Protein AF-A0A562CIG8-F1 (afdb_monomer_lite)

Foldseek 3Di:
DDDDDDDDDDDDDDDDDDDDDDDDDDDDDDDDDPPPPPPPPDAFDAWKWKQKPVGWIWIWRDWDKDWDWDDPQEPTWIKIKIKTWTATPPRWIKMKIKIWTFDQAKDKDWALDDDDRHDRDTDIKIWMDTNPHTQFISHPPKGFIKIWNGADPPPHGWTWMFDFIKTQDPVDRMIMTMGRIHGGD

Structure (mmCIF, N/CA/C/O backbone):
data_AF-A0A562CIG8-F1
#
_entry.id   AF-A0A562CIG8-F1
#
loop_
_atom_site.group_PDB
_atom_site.id
_atom_site.type_symbol
_atom_site.label_atom_id
_atom_site.label_alt_id
_atom_site.label_comp_id
_atom_site.label_asym_id
_atom_site.label_entity_id
_atom_site.label_seq_id
_atom_site.pdbx_PDB_ins_code
_atom_site.Cartn_x
_atom_site.Cartn_y
_atom_site.Cartn_z
_atom_site.occupancy
_atom_site.B_iso_or_equiv
_atom_site.auth_seq_id
_atom_site.auth_comp_id
_atom_site.auth_asym_id
_atom_site.auth_atom_id
_atom_site.pdbx_PDB_model_num
ATOM 1 N N . MET A 1 1 ? 40.233 19.007 48.713 1.00 39.53 1 MET A N 1
ATOM 2 C CA . MET A 1 1 ? 40.902 17.978 49.541 1.00 39.53 1 MET A CA 1
ATOM 3 C C . MET A 1 1 ? 40.267 16.630 49.240 1.00 39.53 1 MET A C 1
ATOM 5 O O . MET A 1 1 ? 39.056 16.575 49.298 1.00 39.53 1 MET A O 1
ATOM 9 N N . ARG A 1 2 ? 41.103 15.622 48.917 1.00 36.69 2 ARG A N 1
ATOM 10 C CA . ARG A 1 2 ? 40.989 14.165 49.194 1.00 36.69 2 ARG A CA 1
ATOM 11 C C . ARG A 1 2 ? 39.621 13.475 48.997 1.00 36.69 2 ARG A C 1
ATOM 13 O O . ARG A 1 2 ? 38.654 13.885 49.604 1.00 36.69 2 ARG A O 1
ATOM 20 N N . ARG A 1 3 ? 39.474 12.300 48.381 1.00 43.47 3 ARG A N 1
ATOM 21 C CA . ARG A 1 3 ? 40.289 11.356 47.584 1.00 43.47 3 ARG A CA 1
ATOM 22 C C . ARG A 1 3 ? 39.392 10.102 47.472 1.00 43.47 3 ARG A C 1
ATOM 24 O O . ARG A 1 3 ? 38.932 9.663 48.517 1.00 43.47 3 ARG A O 1
ATOM 31 N N . THR A 1 4 ? 39.327 9.471 46.290 1.00 50.88 4 THR A N 1
ATOM 32 C CA . THR A 1 4 ? 39.180 8.001 46.051 1.00 50.88 4 THR A CA 1
ATOM 33 C C . THR A 1 4 ? 37.887 7.294 46.533 1.00 50.88 4 THR A C 1
ATOM 35 O O . THR A 1 4 ? 37.388 7.589 47.603 1.00 50.88 4 THR A O 1
ATOM 38 N N . ARG A 1 5 ? 37.311 6.299 45.839 1.00 50.97 5 ARG A N 1
ATOM 39 C CA . ARG A 1 5 ? 37.914 5.096 45.229 1.00 50.97 5 ARG A CA 1
ATOM 40 C C . ARG A 1 5 ? 37.075 4.538 44.065 1.00 50.97 5 ARG A C 1
ATOM 42 O O . ARG A 1 5 ? 35.857 4.644 44.067 1.00 50.97 5 ARG A O 1
ATOM 49 N N . ALA A 1 6 ? 37.784 3.888 43.146 1.00 48.41 6 ALA A N 1
ATOM 50 C CA . ALA A 1 6 ? 37.294 2.964 42.130 1.00 48.41 6 ALA A CA 1
ATOM 51 C C . ALA A 1 6 ? 36.845 1.617 42.728 1.00 48.41 6 ALA A C 1
ATOM 53 O O . ALA A 1 6 ? 37.359 1.221 43.776 1.00 48.41 6 ALA A O 1
ATOM 54 N N . ALA A 1 7 ? 36.009 0.876 41.996 1.00 47.34 7 ALA A N 1
ATOM 55 C CA . ALA A 1 7 ? 36.038 -0.587 41.966 1.00 47.34 7 ALA A CA 1
ATOM 56 C C . ALA A 1 7 ? 35.407 -1.098 40.660 1.00 47.34 7 ALA A C 1
ATOM 58 O O . ALA A 1 7 ? 34.278 -0.755 40.327 1.00 47.34 7 ALA A O 1
ATOM 59 N N . ALA A 1 8 ? 36.184 -1.897 39.933 1.00 47.84 8 ALA A N 1
ATOM 60 C CA . ALA A 1 8 ? 35.782 -2.679 38.776 1.00 47.84 8 ALA A CA 1
ATOM 61 C C . ALA A 1 8 ? 35.089 -3.974 39.222 1.00 47.84 8 ALA A C 1
ATOM 63 O O . ALA A 1 8 ? 35.381 -4.483 40.306 1.00 47.84 8 ALA A O 1
ATOM 64 N N . THR A 1 9 ? 34.264 -4.581 38.370 1.00 54.19 9 THR A N 1
ATOM 65 C CA . THR A 1 9 ? 34.040 -6.033 38.414 1.00 54.19 9 THR A CA 1
ATOM 66 C C . THR A 1 9 ? 33.847 -6.561 36.999 1.00 54.19 9 THR A C 1
ATOM 68 O O . THR A 1 9 ? 33.130 -5.980 36.191 1.00 54.19 9 THR A O 1
ATOM 71 N N . ALA A 1 10 ? 34.597 -7.620 36.720 1.00 44.31 10 ALA A N 1
ATOM 72 C CA . ALA A 1 10 ? 34.800 -8.266 35.439 1.00 44.31 10 ALA A CA 1
ATOM 73 C C . ALA A 1 10 ? 33.843 -9.451 35.220 1.00 44.31 10 ALA A C 1
ATOM 75 O O . ALA A 1 10 ? 33.351 -10.029 36.182 1.00 44.31 10 ALA A O 1
ATOM 76 N N . CYS A 1 11 ? 33.729 -9.830 33.942 1.00 42.69 11 CYS A N 1
ATOM 77 C CA . CYS A 1 11 ? 33.564 -11.179 33.385 1.00 42.69 11 CYS A CA 1
ATOM 78 C C . CYS A 1 11 ? 32.435 -12.103 33.875 1.00 42.69 11 CYS A C 1
ATOM 80 O O . CYS A 1 11 ? 32.465 -12.601 34.994 1.00 42.69 11 CYS A O 1
ATOM 82 N N . ALA A 1 12 ? 31.636 -12.574 32.911 1.00 48.81 12 ALA A N 1
ATOM 83 C CA . ALA A 1 12 ? 31.385 -14.008 32.759 1.00 48.81 12 ALA A CA 1
ATOM 84 C C . ALA A 1 12 ? 31.155 -14.362 31.276 1.00 48.81 12 ALA A C 1
ATOM 86 O O . ALA A 1 12 ? 30.100 -14.090 30.711 1.00 48.81 12 ALA A O 1
ATOM 87 N N . LEU A 1 13 ? 32.174 -14.968 30.658 1.00 48.88 13 LEU A N 1
ATOM 88 C CA . LEU A 1 13 ? 32.020 -15.850 29.501 1.00 48.88 13 LEU A CA 1
ATOM 89 C C . LEU A 1 13 ? 31.272 -17.109 29.959 1.00 48.88 13 LEU A C 1
ATOM 91 O O . LEU A 1 13 ? 31.671 -17.713 30.954 1.00 48.88 13 LEU A O 1
ATOM 95 N N . ALA A 1 14 ? 30.270 -17.550 29.203 1.00 50.88 14 ALA A N 1
ATOM 96 C CA . ALA A 1 14 ? 29.744 -18.908 29.296 1.00 50.88 14 ALA A CA 1
ATOM 97 C C . ALA A 1 14 ? 29.892 -19.579 27.928 1.00 50.88 14 ALA A C 1
ATOM 99 O O . ALA A 1 14 ? 29.253 -19.199 26.950 1.00 50.88 14 ALA A O 1
ATOM 100 N N . ALA A 1 15 ? 30.818 -20.533 27.880 1.00 46.81 15 ALA A N 1
ATOM 101 C CA . ALA A 1 15 ? 31.128 -21.365 26.734 1.00 46.81 15 ALA A CA 1
ATOM 102 C C . ALA A 1 15 ? 30.254 -22.630 26.714 1.00 46.81 15 ALA A C 1
ATOM 104 O O . ALA A 1 15 ? 29.926 -23.181 27.761 1.00 46.81 15 ALA A O 1
ATOM 105 N N . LEU A 1 16 ? 29.941 -23.047 25.484 1.00 47.62 16 LEU A N 1
ATOM 106 C CA . LEU A 1 16 ? 29.697 -24.395 24.957 1.00 47.62 16 LEU A CA 1
ATOM 107 C C . LEU A 1 16 ? 29.406 -25.551 25.934 1.00 47.62 16 LEU A C 1
ATOM 109 O O . LEU A 1 16 ? 30.257 -25.951 26.725 1.00 47.62 16 LEU A O 1
ATOM 113 N N . VAL A 1 17 ? 28.309 -26.259 25.650 1.00 55.94 17 VAL A N 1
ATOM 114 C CA . VAL A 1 17 ? 28.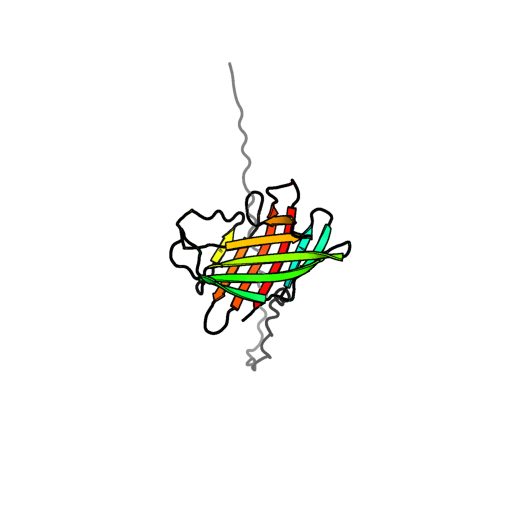202 -27.707 25.881 1.00 55.94 17 VAL A CA 1
ATOM 115 C C . VAL A 1 17 ? 27.987 -28.379 24.523 1.00 55.94 17 VAL A C 1
ATOM 117 O O . VAL A 1 17 ? 26.882 -28.386 23.990 1.00 55.94 17 VAL A O 1
ATOM 120 N N . LEU A 1 18 ? 29.065 -28.916 23.948 1.00 48.97 18 LEU A N 1
ATOM 121 C CA . LEU A 1 18 ? 28.991 -29.929 22.896 1.00 48.97 18 LEU A CA 1
ATOM 122 C C . LEU A 1 18 ? 28.823 -31.278 23.595 1.00 48.97 18 LEU A C 1
ATOM 124 O O . LEU A 1 18 ? 29.747 -31.754 24.255 1.00 48.97 18 LEU A O 1
ATOM 128 N N . ALA A 1 19 ? 27.642 -31.878 23.481 1.00 54.75 19 ALA A N 1
ATOM 129 C CA . ALA A 1 19 ? 27.431 -33.255 23.897 1.00 54.75 19 ALA A CA 1
ATOM 130 C C . ALA A 1 19 ? 27.990 -34.188 22.812 1.00 54.75 19 ALA A C 1
ATOM 132 O O . ALA A 1 19 ? 27.391 -34.361 21.754 1.00 54.75 19 ALA A O 1
ATOM 133 N N . SER A 1 20 ? 29.163 -34.766 23.076 1.00 46.38 20 SER A N 1
ATOM 134 C CA . SER A 1 20 ? 29.674 -35.938 22.368 1.00 46.38 20 SER A CA 1
ATOM 135 C C . SER A 1 20 ? 29.029 -37.194 22.959 1.00 46.38 20 SER A C 1
ATOM 137 O O . SER A 1 20 ? 29.270 -37.512 24.124 1.00 46.38 20 SER A O 1
ATOM 139 N N . CYS A 1 21 ? 28.240 -37.920 22.173 1.00 61.53 21 CYS A N 1
ATOM 140 C CA . CYS A 1 21 ? 27.971 -39.335 22.419 1.00 61.53 21 CYS A CA 1
ATOM 141 C C . CYS A 1 21 ? 28.621 -40.107 21.275 1.00 61.53 21 CYS A C 1
ATOM 143 O O . CYS A 1 21 ? 28.201 -39.998 20.126 1.00 61.53 21 CYS A O 1
ATOM 145 N N . SER A 1 22 ? 29.704 -40.801 21.610 1.00 49.00 22 SER A N 1
ATOM 146 C CA . SER A 1 22 ? 30.369 -41.771 20.754 1.00 49.00 22 SER A CA 1
ATOM 147 C C . SER A 1 22 ? 29.867 -43.143 21.185 1.00 49.00 22 SER A C 1
ATOM 149 O O . SER A 1 22 ? 30.239 -43.598 22.264 1.00 49.00 22 SER A O 1
ATOM 151 N N . ASP A 1 23 ? 29.055 -43.784 20.353 1.00 54.16 23 ASP A N 1
ATOM 152 C CA . ASP A 1 23 ? 28.784 -45.214 20.445 1.00 54.16 23 ASP A CA 1
ATOM 153 C C . ASP A 1 23 ? 29.109 -45.843 19.089 1.00 54.16 23 ASP A C 1
ATOM 155 O O . ASP A 1 23 ? 28.627 -45.424 18.037 1.00 54.16 23 ASP A O 1
ATOM 159 N N . ASP A 1 24 ? 30.030 -46.795 19.162 1.00 53.47 24 ASP A N 1
ATOM 160 C CA . ASP A 1 24 ? 30.607 -47.600 18.096 1.00 53.47 24 ASP A CA 1
ATOM 161 C C . ASP A 1 24 ? 29.539 -48.604 17.620 1.00 53.47 24 ASP A C 1
ATOM 163 O O . ASP A 1 24 ? 29.154 -49.507 18.367 1.00 53.47 24 ASP A O 1
ATOM 167 N N . ALA A 1 25 ? 29.015 -48.426 16.405 1.00 53.19 25 ALA A N 1
ATOM 168 C CA . ALA A 1 25 ? 28.147 -49.397 15.745 1.00 53.19 25 ALA A CA 1
ATOM 169 C C . ALA A 1 25 ? 28.422 -49.417 14.231 1.00 53.19 25 ALA A C 1
ATOM 171 O O . ALA A 1 25 ? 28.539 -48.373 13.592 1.00 53.19 25 ALA A O 1
ATOM 172 N N . ASP A 1 26 ? 28.563 -50.639 13.721 1.00 52.88 26 ASP A N 1
ATOM 173 C CA . ASP A 1 26 ? 28.772 -51.096 12.341 1.00 52.88 26 ASP A CA 1
ATOM 174 C C . ASP A 1 26 ? 28.226 -50.176 11.220 1.00 52.88 26 ASP A C 1
ATOM 176 O O . ASP A 1 26 ? 27.078 -49.728 11.299 1.00 52.88 26 ASP A O 1
ATOM 180 N N . PRO A 1 27 ? 28.982 -49.929 10.127 1.00 48.75 27 PRO A N 1
ATOM 181 C CA . PRO A 1 27 ? 28.487 -49.187 8.975 1.00 48.75 27 PRO A CA 1
ATOM 182 C C . PRO A 1 27 ? 27.585 -50.083 8.112 1.00 48.75 27 PRO A C 1
ATOM 184 O O . PRO A 1 27 ? 28.017 -50.632 7.099 1.00 48.75 27 PRO A O 1
ATOM 187 N N . GLU A 1 28 ? 26.313 -50.215 8.485 1.00 56.28 28 GLU A N 1
ATOM 188 C CA . GLU A 1 28 ? 25.283 -50.617 7.526 1.00 56.28 28 GLU A CA 1
ATOM 189 C C . GLU A 1 28 ? 25.015 -49.436 6.579 1.00 56.28 28 GLU A C 1
ATOM 191 O O . GLU A 1 28 ? 24.717 -48.324 7.019 1.00 56.28 28 GLU A O 1
ATOM 196 N N . GLU A 1 29 ? 25.174 -49.657 5.271 1.00 58.38 29 GLU A N 1
ATOM 197 C CA . GLU A 1 29 ? 24.922 -48.649 4.239 1.00 58.38 29 GLU A CA 1
ATOM 198 C C . GLU A 1 29 ? 23.511 -48.052 4.397 1.00 58.38 29 GLU A C 1
ATOM 200 O O . GLU A 1 29 ? 22.520 -48.782 4.267 1.00 58.38 29 GLU A O 1
ATOM 205 N N . PRO A 1 30 ? 23.374 -46.734 4.636 1.00 52.72 30 PRO A N 1
ATOM 206 C CA . PRO A 1 30 ? 22.068 -46.110 4.670 1.00 52.72 30 PRO A CA 1
ATOM 207 C C . PRO A 1 30 ? 21.535 -46.067 3.239 1.00 52.72 30 PRO A C 1
ATOM 209 O O . PRO A 1 30 ? 21.955 -45.256 2.411 1.00 52.72 30 PRO A O 1
ATOM 212 N N . GLY A 1 31 ? 20.588 -46.960 2.946 1.00 56.22 31 GLY A N 1
ATOM 213 C CA . GLY A 1 31 ? 19.709 -46.813 1.793 1.00 56.22 31 GLY A CA 1
ATOM 214 C C . GLY A 1 31 ? 19.070 -45.416 1.796 1.00 56.22 31 GLY A C 1
ATOM 215 O O . GLY A 1 3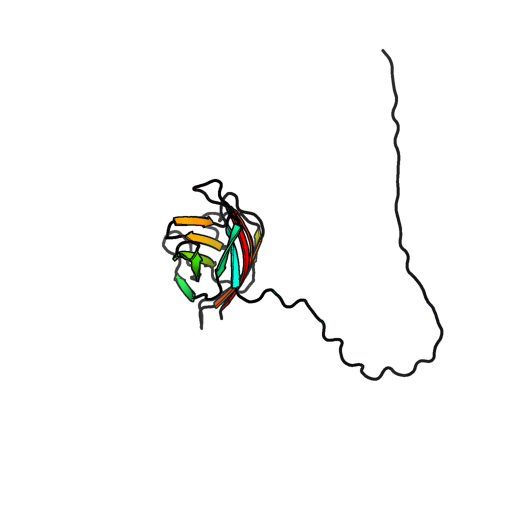1 ? 18.949 -44.804 2.860 1.00 56.22 31 GLY A O 1
ATOM 216 N N . PRO A 1 32 ? 18.675 -44.882 0.628 1.00 56.94 32 PRO A N 1
ATOM 217 C CA . PRO A 1 32 ? 18.111 -43.543 0.525 1.00 56.94 32 PRO A CA 1
ATOM 218 C C . PRO A 1 32 ? 16.839 -43.462 1.375 1.00 56.94 32 PRO A C 1
ATOM 220 O O . PRO A 1 32 ? 15.771 -43.925 0.976 1.00 56.94 32 PRO A O 1
ATOM 223 N N . GLY A 1 33 ? 16.975 -42.909 2.580 1.00 51.19 33 GLY A N 1
ATOM 224 C CA . GLY A 1 33 ? 15.845 -42.547 3.417 1.00 51.19 33 GLY A CA 1
ATOM 225 C C . GLY A 1 33 ? 15.001 -41.506 2.682 1.00 51.19 33 GLY A C 1
ATOM 226 O O . GLY A 1 33 ? 15.550 -40.730 1.891 1.00 51.19 33 GLY A O 1
ATOM 227 N N . PRO A 1 34 ? 13.675 -41.489 2.893 1.00 52.16 34 PRO A N 1
ATOM 228 C CA . PRO A 1 34 ? 12.823 -40.478 2.289 1.00 52.16 34 PRO A CA 1
ATOM 229 C C . PRO A 1 34 ? 13.382 -39.103 2.654 1.00 52.16 34 PRO A C 1
ATOM 231 O O . PRO A 1 34 ? 13.677 -38.840 3.822 1.00 52.16 34 PRO A O 1
ATOM 234 N N . ALA A 1 35 ? 13.591 -38.265 1.636 1.00 55.38 35 ALA A N 1
ATOM 235 C CA . ALA A 1 35 ? 14.005 -36.888 1.825 1.00 55.38 35 ALA A CA 1
ATOM 236 C C . ALA A 1 35 ? 13.073 -36.261 2.864 1.00 55.38 35 ALA A C 1
ATOM 238 O O . ALA A 1 35 ? 11.856 -36.287 2.693 1.00 55.38 35 ALA A O 1
ATOM 239 N N . ALA A 1 36 ? 13.643 -35.757 3.958 1.00 53.25 36 ALA A N 1
ATOM 240 C CA . ALA A 1 36 ? 12.898 -34.938 4.892 1.00 53.25 36 ALA A CA 1
ATOM 241 C C . ALA A 1 36 ? 12.356 -33.751 4.090 1.00 53.25 36 ALA A C 1
ATOM 243 O O . ALA A 1 36 ? 13.123 -32.889 3.656 1.00 53.25 36 ALA A O 1
ATOM 244 N N . GLU A 1 37 ? 11.052 -33.758 3.820 1.00 46.72 37 GLU A N 1
ATOM 245 C CA . GLU A 1 37 ? 10.361 -32.623 3.234 1.00 46.72 37 GLU A CA 1
ATOM 246 C C . GLU A 1 37 ? 10.547 -31.463 4.207 1.00 46.72 37 GLU A C 1
ATOM 248 O O . GLU A 1 37 ? 10.013 -31.452 5.319 1.00 46.72 37 GLU A O 1
ATOM 253 N N . SER A 1 38 ? 11.416 -30.534 3.813 1.00 49.09 38 SER A N 1
ATOM 254 C CA . SER A 1 38 ? 11.682 -29.309 4.546 1.00 49.09 38 SER A CA 1
ATOM 255 C C . SER A 1 38 ? 10.354 -28.585 4.717 1.00 49.09 38 SER A C 1
ATOM 257 O O . SER A 1 38 ? 9.834 -27.989 3.775 1.00 49.09 38 SER A O 1
ATOM 259 N N . SER A 1 39 ? 9.787 -28.666 5.918 1.00 47.25 39 SER A N 1
ATOM 260 C CA . SER A 1 39 ? 8.641 -27.862 6.326 1.00 47.25 39 SER A CA 1
ATOM 261 C C . SER A 1 39 ? 9.146 -26.446 6.587 1.00 47.25 39 SER A C 1
ATOM 263 O O . SER A 1 39 ? 9.222 -25.997 7.729 1.00 47.25 39 SER A O 1
ATOM 265 N N . ALA A 1 40 ? 9.566 -25.757 5.523 1.00 50.84 40 ALA A N 1
ATOM 266 C CA . ALA A 1 40 ? 9.614 -24.309 5.564 1.00 50.84 40 ALA A CA 1
ATOM 267 C C . ALA A 1 40 ? 8.195 -23.845 5.931 1.00 50.84 40 ALA A C 1
ATOM 269 O O . ALA A 1 40 ? 7.235 -24.395 5.377 1.00 50.84 40 ALA A O 1
ATO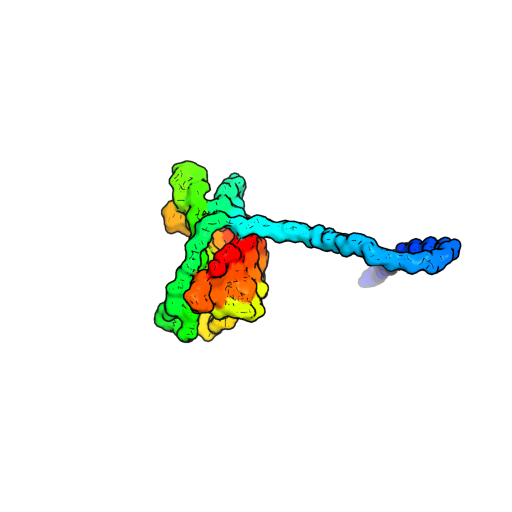M 270 N N . PRO A 1 41 ? 8.031 -22.916 6.889 1.00 47.59 41 PRO A N 1
ATOM 271 C CA . PRO A 1 41 ? 6.714 -22.382 7.190 1.00 47.59 41 PRO A CA 1
ATOM 272 C C . PRO A 1 41 ? 6.102 -21.906 5.874 1.00 47.59 41 PRO A C 1
ATOM 274 O O . PRO A 1 41 ? 6.760 -21.193 5.110 1.00 47.59 41 PRO A O 1
ATOM 277 N N . ALA A 1 42 ? 4.885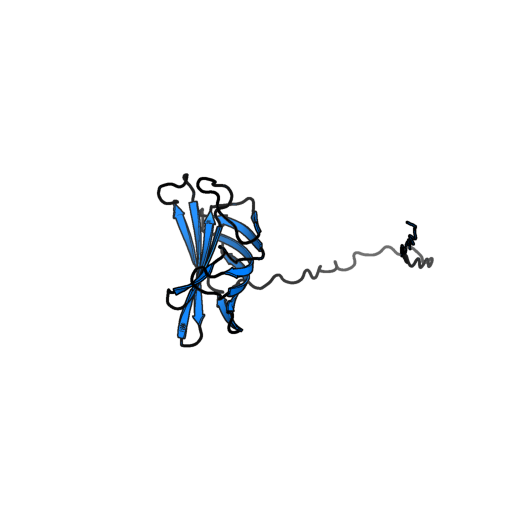 -22.371 5.578 1.00 54.84 42 ALA A N 1
ATOM 278 C CA . ALA A 1 42 ? 4.119 -21.826 4.473 1.00 54.84 42 ALA A CA 1
ATOM 279 C C . ALA A 1 42 ? 4.114 -20.309 4.678 1.00 54.84 42 ALA A C 1
ATOM 281 O O . ALA A 1 42 ? 3.722 -19.840 5.748 1.00 54.84 42 ALA A O 1
ATOM 282 N N . GLY A 1 43 ? 4.657 -19.564 3.711 1.00 53.34 43 GLY A N 1
ATOM 283 C CA . GLY A 1 43 ? 4.579 -18.109 3.755 1.00 53.34 43 GLY A CA 1
ATOM 284 C C . GLY A 1 43 ? 3.119 -17.682 3.938 1.00 53.34 43 GLY A C 1
ATOM 285 O O . GLY A 1 43 ? 2.222 -18.479 3.635 1.00 53.34 43 GLY A O 1
ATOM 286 N N . PRO A 1 44 ? 2.864 -16.464 4.443 1.00 57.41 44 PRO A N 1
ATOM 287 C CA . PRO A 1 44 ? 1.500 -15.970 4.572 1.00 57.41 44 PRO A CA 1
ATOM 288 C C . PRO A 1 44 ? 0.752 -16.162 3.246 1.00 57.41 44 PRO A C 1
ATOM 290 O O . PRO A 1 44 ? 1.337 -16.022 2.164 1.00 57.41 44 PRO A O 1
ATOM 293 N N . ALA A 1 45 ? -0.518 -16.559 3.346 1.00 62.28 45 ALA A N 1
ATOM 294 C CA . ALA A 1 45 ? -1.404 -16.641 2.191 1.00 62.28 45 ALA A CA 1
ATOM 295 C C . ALA A 1 45 ? -1.409 -15.288 1.450 1.00 62.28 45 ALA A C 1
ATOM 297 O O . ALA A 1 45 ? -1.206 -14.257 2.096 1.00 62.28 45 ALA A O 1
ATOM 298 N N . PRO A 1 46 ? -1.592 -15.272 0.116 1.00 79.31 46 PRO A N 1
ATOM 299 C CA . PRO A 1 46 ? -1.712 -14.015 -0.612 1.00 79.31 46 PRO A CA 1
ATOM 300 C C . PRO A 1 46 ? -2.868 -13.195 -0.028 1.00 79.31 46 PRO A C 1
ATOM 302 O O . PRO A 1 46 ? -3.938 -13.735 0.246 1.00 79.31 46 PRO A O 1
ATOM 305 N N . GLY A 1 47 ? -2.605 -11.915 0.196 1.00 93.06 47 GLY A N 1
ATOM 306 C CA . GLY A 1 47 ? -3.486 -10.966 0.856 1.00 93.06 47 GLY A CA 1
ATOM 307 C C . GLY A 1 47 ? -2.719 -10.054 1.813 1.00 93.06 47 GLY A C 1
ATOM 308 O O . GLY A 1 47 ? -1.610 -10.367 2.251 1.00 93.06 47 GLY A O 1
ATOM 309 N N . VAL A 1 48 ? -3.310 -8.906 2.122 1.00 96.88 48 VAL A N 1
ATOM 310 C CA . VAL A 1 48 ? -2.800 -7.924 3.077 1.00 96.88 48 VAL A CA 1
ATOM 311 C C . VAL A 1 48 ? -3.867 -7.686 4.132 1.00 96.88 48 VAL A C 1
ATOM 313 O O . VAL A 1 48 ? -5.018 -7.406 3.802 1.00 96.88 48 VAL A O 1
ATOM 316 N N . VAL A 1 49 ? -3.483 -7.802 5.399 1.00 97.56 49 VAL A N 1
ATOM 317 C CA . VAL A 1 49 ? -4.323 -7.435 6.536 1.00 97.56 49 VAL A CA 1
ATOM 318 C C . VAL A 1 49 ? -3.873 -6.070 7.027 1.00 97.56 49 VAL A C 1
ATOM 320 O O . VAL A 1 49 ? -2.688 -5.852 7.282 1.00 97.56 49 VAL A O 1
ATOM 323 N N . VAL A 1 50 ? -4.829 -5.158 7.150 1.00 97.06 50 VAL A N 1
ATOM 324 C CA . VAL A 1 50 ? -4.639 -3.846 7.762 1.00 97.06 50 VAL A CA 1
ATOM 325 C C . VAL A 1 50 ? -5.420 -3.816 9.067 1.00 97.06 50 VAL A C 1
ATOM 327 O O . VAL A 1 50 ? -6.631 -4.014 9.062 1.00 97.06 50 VAL A O 1
ATOM 330 N N . THR A 1 51 ? -4.744 -3.550 10.178 1.00 96.75 51 THR A N 1
ATOM 331 C CA . THR A 1 51 ? -5.367 -3.365 11.490 1.00 96.75 51 THR A CA 1
ATOM 332 C C . THR A 1 51 ? -5.358 -1.885 11.848 1.00 96.75 51 THR A C 1
ATOM 334 O O . THR A 1 51 ? -4.289 -1.291 11.996 1.00 96.75 51 THR A O 1
ATOM 337 N N . THR A 1 52 ? -6.535 -1.278 11.986 1.00 94.00 52 THR A N 1
ATOM 338 C CA . THR A 1 52 ? -6.675 0.140 12.350 1.00 94.00 52 THR A CA 1
ATOM 339 C C . THR A 1 52 ? -6.265 0.386 13.805 1.00 94.00 52 THR A C 1
ATOM 341 O O . THR A 1 52 ? -6.164 -0.541 14.611 1.00 94.00 52 THR A O 1
ATOM 344 N N . THR A 1 53 ? -6.084 1.653 14.187 1.00 91.56 53 THR A N 1
ATOM 345 C CA . THR A 1 53 ? -5.815 2.034 15.588 1.00 91.56 53 THR A CA 1
ATOM 346 C C . THR A 1 53 ? -6.927 1.595 16.549 1.00 91.56 53 THR A C 1
ATOM 348 O O . THR A 1 53 ? -6.659 1.287 17.711 1.00 91.56 53 THR A O 1
ATOM 351 N N . GLU A 1 54 ? -8.169 1.506 16.067 1.00 91.19 54 GLU A N 1
ATOM 352 C CA . GLU A 1 54 ? -9.312 1.016 16.847 1.00 91.19 54 GLU A CA 1
ATOM 353 C C . GLU A 1 54 ? -9.384 -0.522 16.913 1.00 91.19 54 GLU A C 1
ATOM 355 O O . GLU A 1 54 ? -10.218 -1.077 17.632 1.00 91.19 54 GLU A O 1
ATOM 360 N N . GLY A 1 55 ? -8.480 -1.219 16.216 1.00 94.19 55 GLY A N 1
ATOM 361 C CA . GLY A 1 55 ? -8.383 -2.677 16.187 1.00 94.19 55 GLY A CA 1
ATOM 362 C C . GLY A 1 55 ? -9.293 -3.350 15.160 1.00 94.19 55 GLY A C 1
ATOM 363 O O . GLY A 1 55 ? -9.484 -4.562 15.235 1.00 94.19 55 GLY A O 1
ATOM 364 N N . GLU A 1 56 ? -9.869 -2.595 14.224 1.00 95.38 56 GLU A N 1
ATOM 365 C CA . GLU A 1 56 ? -10.603 -3.166 13.095 1.00 95.38 56 GLU A CA 1
ATOM 366 C C . GLU A 1 56 ? -9.634 -3.814 12.103 1.00 95.38 56 GLU A C 1
ATOM 368 O O . GLU A 1 56 ? -8.616 -3.219 11.761 1.00 95.38 56 GLU A O 1
ATOM 373 N N . GLU A 1 57 ? -9.962 -5.016 11.628 1.00 96.31 57 GLU A N 1
ATOM 374 C CA . GLU A 1 57 ? -9.187 -5.728 10.612 1.00 96.31 57 GLU A CA 1
ATOM 375 C C . GLU A 1 57 ? -9.850 -5.611 9.237 1.00 96.31 57 GLU A C 1
ATOM 377 O O . GLU A 1 57 ? -10.983 -6.050 9.036 1.00 96.31 57 GLU A O 1
ATOM 382 N N . LEU A 1 58 ? -9.105 -5.073 8.275 1.00 96.31 58 LEU A N 1
ATOM 383 C CA . LEU A 1 58 ? -9.461 -4.999 6.865 1.00 96.31 58 LEU A CA 1
ATOM 384 C C . LEU A 1 58 ? -8.610 -6.012 6.098 1.00 96.31 58 LEU A C 1
ATOM 386 O O . LEU A 1 58 ? -7.380 -5.959 6.149 1.00 96.31 58 LEU A O 1
ATOM 390 N N . VAL A 1 59 ? -9.254 -6.934 5.386 1.00 96.62 59 VAL A N 1
ATOM 391 C CA . VAL A 1 59 ? -8.570 -7.972 4.604 1.00 96.62 59 VAL A CA 1
ATOM 392 C C . VAL A 1 59 ? -8.689 -7.647 3.122 1.00 96.62 59 VAL A C 1
ATOM 394 O O . VAL A 1 59 ? -9.792 -7.593 2.585 1.00 96.62 59 VAL A O 1
ATOM 397 N N . PHE A 1 60 ? -7.546 -7.454 2.470 1.00 97.38 60 PHE A N 1
ATOM 398 C CA . PHE A 1 60 ? -7.424 -7.197 1.039 1.00 97.38 60 PHE A CA 1
ATOM 399 C C . PHE A 1 60 ? -6.809 -8.424 0.365 1.00 97.38 60 PHE A C 1
ATOM 401 O O . PHE A 1 60 ? -5.631 -8.702 0.578 1.00 97.38 60 PHE A O 1
ATOM 408 N N . ASP A 1 61 ? -7.571 -9.172 -0.428 1.00 96.12 61 ASP A N 1
ATOM 409 C CA . ASP A 1 61 ? -7.110 -10.419 -1.062 1.00 96.12 61 ASP A CA 1
ATOM 410 C C . ASP A 1 61 ? -7.358 -10.498 -2.579 1.00 96.12 61 ASP A C 1
ATOM 412 O O . ASP A 1 61 ? -6.777 -11.359 -3.243 1.00 96.12 61 ASP A O 1
ATOM 416 N N . ASP A 1 62 ? -8.132 -9.565 -3.138 1.00 95.69 62 ASP A N 1
ATOM 417 C CA . ASP A 1 62 ? -8.417 -9.450 -4.570 1.00 95.69 62 ASP A CA 1
ATOM 418 C C . ASP A 1 62 ? -7.792 -8.166 -5.135 1.00 95.69 62 ASP A C 1
ATOM 420 O O . ASP A 1 62 ? -8.313 -7.063 -4.952 1.00 95.69 62 ASP A O 1
ATOM 424 N N . PHE A 1 63 ? -6.619 -8.309 -5.759 1.00 97.12 63 PHE A N 1
ATOM 425 C CA . PHE A 1 63 ? -5.824 -7.197 -6.281 1.00 97.12 63 PHE A CA 1
ATOM 426 C C . PHE A 1 63 ? -5.900 -7.110 -7.805 1.00 97.12 63 PHE A C 1
ATOM 428 O O . PHE A 1 63 ? -5.465 -8.021 -8.512 1.00 97.12 63 PHE A O 1
ATOM 435 N N . ASP A 1 64 ? -6.314 -5.950 -8.304 1.00 96.94 64 ASP A N 1
ATOM 436 C CA . ASP A 1 64 ? -6.151 -5.558 -9.698 1.00 96.94 64 ASP A CA 1
ATOM 437 C C . ASP A 1 64 ? -4.793 -4.877 -9.899 1.00 96.94 64 ASP A C 1
ATOM 439 O O . ASP A 1 64 ? -4.415 -3.979 -9.140 1.00 96.94 64 ASP A O 1
ATOM 443 N N . VAL A 1 65 ? -4.061 -5.273 -10.946 1.00 97.31 65 VAL A N 1
ATOM 444 C CA . VAL A 1 65 ? -2.770 -4.668 -11.307 1.00 97.31 65 VAL A CA 1
ATOM 445 C C . VAL A 1 65 ? -2.866 -3.962 -12.649 1.00 97.31 65 VAL A C 1
ATOM 447 O O . VAL A 1 65 ? -3.256 -4.544 -13.662 1.00 97.31 65 VAL A O 1
ATOM 450 N N . THR A 1 66 ? -2.462 -2.696 -12.664 1.00 97.00 66 THR A N 1
ATOM 451 C CA . THR A 1 66 ? -2.429 -1.855 -13.862 1.00 97.00 66 THR A CA 1
ATOM 452 C C . THR A 1 66 ? -1.064 -1.204 -14.030 1.00 97.00 66 THR A C 1
ATOM 454 O O . THR A 1 66 ? -0.263 -1.153 -13.097 1.00 97.00 66 THR A O 1
ATOM 457 N N . CYS A 1 67 ? -0.799 -0.714 -15.240 1.00 95.25 67 CYS A N 1
ATOM 458 C CA . CYS A 1 67 ? 0.408 0.036 -15.546 1.00 95.25 67 CYS A CA 1
ATOM 459 C C . CYS A 1 67 ? 0.087 1.380 -16.179 1.00 95.25 67 CYS A C 1
ATOM 461 O O . CYS A 1 67 ? -0.869 1.504 -16.949 1.00 95.25 67 CYS A O 1
ATOM 463 N N . ARG A 1 68 ? 0.930 2.365 -15.884 1.00 91.62 68 ARG A N 1
ATOM 464 C CA . ARG A 1 68 ? 0.910 3.689 -16.505 1.00 91.62 68 ARG A CA 1
ATOM 465 C C . ARG A 1 68 ? 2.327 4.225 -16.651 1.00 91.62 68 ARG A C 1
ATOM 467 O O . ARG A 1 68 ? 3.212 3.839 -15.892 1.00 91.62 68 ARG A O 1
ATOM 474 N N . ASP A 1 69 ? 2.529 5.119 -17.605 1.00 89.50 69 ASP A N 1
ATOM 475 C CA . ASP A 1 69 ? 3.766 5.894 -17.675 1.00 89.50 69 ASP A CA 1
ATOM 476 C C . ASP A 1 69 ? 3.772 6.946 -16.553 1.00 89.50 69 ASP A C 1
ATOM 478 O O . ASP A 1 69 ? 2.709 7.421 -16.132 1.00 89.50 69 ASP A O 1
ATOM 482 N N . SER A 1 70 ? 4.955 7.284 -16.038 1.00 83.44 70 SER A N 1
ATOM 483 C CA . SER A 1 70 ? 5.125 8.381 -15.087 1.00 83.44 70 SER A CA 1
ATOM 484 C C . SER A 1 70 ? 4.692 9.706 -15.720 1.00 83.44 70 SER A C 1
ATOM 486 O O . SER A 1 70 ? 5.013 9.990 -16.875 1.00 83.44 70 SER A O 1
ATOM 488 N N . GLU A 1 71 ? 3.951 10.517 -14.968 1.00 75.69 71 GLU A N 1
ATOM 489 C CA . GLU A 1 71 ? 3.516 11.843 -15.420 1.00 75.69 71 GLU A CA 1
ATOM 490 C C . GLU A 1 71 ? 4.671 12.862 -15.330 1.00 75.69 71 GLU A C 1
ATOM 492 O O . GLU A 1 71 ? 5.679 12.608 -14.668 1.00 75.69 71 GLU A O 1
ATOM 497 N N . ASP A 1 72 ? 4.530 13.983 -16.052 1.00 56.75 72 ASP A N 1
ATOM 498 C CA . ASP A 1 72 ? 5.549 15.028 -16.242 1.00 56.75 72 ASP A CA 1
ATOM 499 C C . ASP A 1 72 ? 6.303 15.411 -14.942 1.00 56.75 72 ASP A C 1
ATOM 501 O O . ASP A 1 72 ? 5.713 15.483 -13.867 1.00 56.75 72 ASP A O 1
ATOM 505 N N . ASP A 1 73 ? 7.604 15.709 -15.080 1.00 53.66 73 ASP A N 1
ATOM 506 C CA . ASP A 1 73 ? 8.598 16.068 -14.040 1.00 53.66 73 ASP A CA 1
ATOM 507 C C . ASP A 1 73 ? 9.309 14.914 -13.303 1.00 53.66 73 ASP A C 1
ATOM 509 O O . ASP A 1 73 ? 10.245 15.167 -12.540 1.00 53.66 73 ASP A O 1
ATOM 513 N N . GLN A 1 74 ? 8.976 13.658 -13.610 1.00 60.69 74 GLN A N 1
ATOM 514 C CA . GLN A 1 74 ? 9.814 12.493 -13.306 1.00 60.69 74 GLN A CA 1
ATOM 515 C C . GLN A 1 74 ? 10.499 12.002 -14.594 1.00 60.69 74 GLN A C 1
ATOM 517 O O . GLN A 1 74 ? 9.963 12.181 -15.691 1.00 60.69 74 GLN A O 1
ATOM 522 N N . PRO A 1 75 ? 11.703 11.424 -14.523 1.00 65.94 75 PRO A N 1
ATOM 523 C CA . PRO A 1 75 ? 12.293 10.748 -15.679 1.00 65.94 75 PRO A CA 1
ATOM 524 C C . PRO A 1 75 ? 11.403 9.581 -16.150 1.00 65.94 75 PRO A C 1
ATOM 526 O O . PRO A 1 75 ? 10.554 9.100 -15.402 1.00 65.94 75 PRO A O 1
ATOM 529 N N . GLU A 1 76 ? 11.545 9.180 -17.420 1.00 76.38 76 GLU A N 1
ATOM 530 C CA . GLU A 1 76 ? 10.650 8.215 -18.078 1.00 76.38 76 GLU A CA 1
ATOM 531 C C . GLU A 1 76 ? 10.652 6.855 -17.355 1.00 76.38 76 GLU A C 1
ATOM 533 O O . GLU A 1 76 ? 11.523 6.016 -17.589 1.00 76.38 76 GLU A O 1
ATOM 538 N N . ALA A 1 77 ? 9.644 6.613 -16.515 1.00 84.50 77 ALA A N 1
ATOM 539 C CA . ALA A 1 77 ? 9.491 5.375 -15.766 1.00 84.50 77 ALA A CA 1
ATOM 540 C C . ALA A 1 77 ? 8.113 4.746 -15.995 1.00 84.50 77 ALA A C 1
ATOM 542 O O . ALA A 1 77 ? 7.108 5.427 -16.202 1.00 84.50 77 ALA A O 1
ATOM 543 N N . ARG A 1 78 ? 8.054 3.412 -15.928 1.00 90.25 78 ARG A N 1
ATOM 544 C CA . ARG A 1 78 ? 6.787 2.675 -15.941 1.00 90.25 78 ARG A CA 1
ATOM 545 C C . ARG A 1 78 ? 6.365 2.371 -14.522 1.00 90.25 78 ARG A C 1
ATOM 547 O O . ARG A 1 78 ? 7.125 1.773 -13.765 1.00 90.25 78 ARG A O 1
ATOM 554 N N . ILE A 1 79 ? 5.153 2.777 -14.189 1.00 91.81 79 ILE A N 1
ATOM 555 C CA . ILE A 1 79 ? 4.567 2.645 -12.868 1.00 91.81 79 ILE A CA 1
ATOM 556 C C . ILE A 1 79 ? 3.608 1.463 -12.869 1.00 91.81 79 ILE A C 1
ATOM 558 O O . ILE A 1 79 ? 2.710 1.379 -13.707 1.00 91.81 79 ILE A O 1
ATOM 562 N N . VAL A 1 80 ? 3.789 0.576 -11.901 1.00 94.81 80 VAL A N 1
ATOM 563 C CA . VAL A 1 80 ? 2.925 -0.560 -11.596 1.00 94.81 80 VAL A CA 1
ATOM 564 C C . VAL A 1 80 ? 2.065 -0.179 -10.397 1.00 94.81 80 VAL A C 1
ATOM 566 O O . VAL A 1 80 ? 2.587 0.240 -9.363 1.00 94.81 80 VAL A O 1
ATOM 569 N N . VAL A 1 81 ? 0.750 -0.324 -10.529 1.00 95.69 81 VAL A N 1
ATOM 570 C CA . VAL A 1 81 ? -0.224 0.002 -9.482 1.00 95.69 81 VAL A CA 1
ATOM 571 C C . VAL A 1 81 ? -1.027 -1.249 -9.157 1.00 95.69 81 VAL A C 1
ATOM 573 O O . VAL A 1 81 ? -1.688 -1.792 -10.040 1.00 95.69 81 VAL A O 1
ATOM 576 N N . ALA A 1 82 ? -0.992 -1.683 -7.901 1.00 97.31 82 ALA A N 1
ATOM 577 C CA . ALA A 1 82 ? -1.858 -2.719 -7.355 1.00 97.31 82 ALA A CA 1
ATOM 578 C C . ALA A 1 82 ? -2.953 -2.065 -6.514 1.00 97.31 82 ALA A C 1
ATOM 580 O O . ALA A 1 82 ? -2.660 -1.205 -5.685 1.00 97.31 82 ALA A O 1
ATOM 581 N N . THR A 1 83 ? -4.212 -2.436 -6.718 1.00 97.56 83 THR A N 1
ATOM 582 C CA . THR A 1 83 ? -5.340 -1.903 -5.944 1.00 97.56 83 THR A CA 1
ATOM 583 C C . THR A 1 83 ? -6.264 -3.031 -5.521 1.00 97.56 83 THR A C 1
ATOM 585 O O . THR A 1 83 ? -6.580 -3.896 -6.327 1.00 97.56 83 THR A O 1
ATOM 588 N N . ALA A 1 84 ? -6.700 -3.006 -4.267 1.00 97.56 84 ALA A N 1
ATOM 589 C CA . ALA A 1 84 ? -7.699 -3.918 -3.727 1.00 97.56 84 ALA A CA 1
ATOM 590 C C . ALA A 1 84 ? -8.737 -3.139 -2.923 1.00 97.56 84 ALA A C 1
ATOM 592 O O . ALA A 1 84 ? -8.443 -2.075 -2.369 1.00 97.56 84 ALA A O 1
ATOM 593 N N . THR A 1 85 ? -9.942 -3.694 -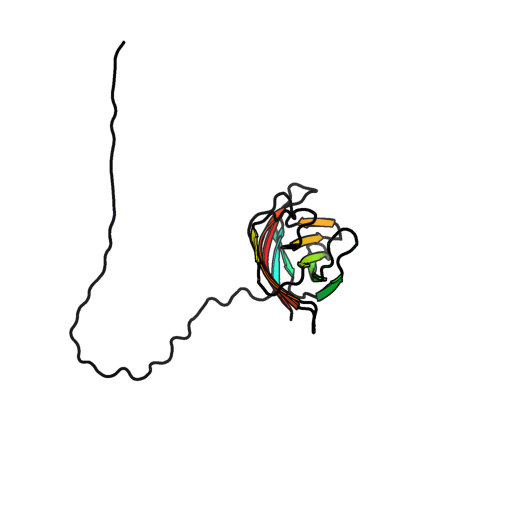2.830 1.00 96.94 85 THR A N 1
ATOM 594 C CA . THR A 1 85 ? -11.019 -3.134 -2.008 1.00 96.94 85 THR A CA 1
ATOM 595 C C . THR A 1 85 ? -11.458 -4.126 -0.946 1.00 96.94 85 THR A C 1
ATOM 597 O O . THR A 1 85 ? -11.468 -5.331 -1.182 1.00 96.94 85 THR A O 1
ATOM 600 N N . ALA A 1 86 ? -11.827 -3.607 0.217 1.00 95.81 86 ALA A N 1
ATOM 601 C CA . ALA A 1 86 ? -12.398 -4.358 1.322 1.00 95.81 86 ALA A CA 1
ATOM 602 C C . ALA A 1 86 ? -13.621 -3.608 1.865 1.00 95.81 86 ALA A C 1
ATOM 604 O O . ALA A 1 86 ? -13.866 -2.448 1.525 1.00 95.81 86 ALA A O 1
ATOM 605 N N . THR A 1 87 ? -14.402 -4.270 2.711 1.00 93.12 87 THR A N 1
ATOM 606 C CA . THR A 1 87 ? -15.517 -3.637 3.424 1.00 93.12 87 THR A CA 1
ATOM 607 C C . THR A 1 87 ? -15.089 -3.351 4.855 1.00 93.12 87 THR A C 1
ATOM 609 O O . THR A 1 87 ? -14.698 -4.276 5.566 1.00 93.12 87 THR A O 1
ATOM 612 N N . ALA A 1 88 ? -15.171 -2.086 5.253 1.00 90.81 88 ALA A N 1
ATOM 613 C CA . ALA A 1 88 ? -14.947 -1.638 6.618 1.00 90.81 88 ALA A CA 1
ATOM 614 C C . ALA A 1 88 ? -16.236 -1.721 7.457 1.00 90.81 88 ALA A C 1
ATOM 616 O O . ALA A 1 88 ? -17.341 -1.959 6.950 1.00 90.81 88 ALA A O 1
ATOM 617 N N . THR A 1 89 ? -16.111 -1.509 8.764 1.00 86.75 89 THR A N 1
ATOM 618 C CA . THR A 1 89 ? -17.234 -1.389 9.689 1.00 86.75 89 THR A CA 1
ATOM 619 C C . THR A 1 89 ? -18.175 -0.290 9.213 1.00 86.75 89 THR A C 1
ATOM 621 O O . THR A 1 89 ? -17.755 0.825 8.933 1.00 86.75 89 THR A O 1
ATOM 624 N N . GLY A 1 90 ? -19.475 -0.587 9.171 1.00 84.56 90 GLY A N 1
ATOM 625 C CA . GLY A 1 90 ? -20.477 0.380 8.713 1.00 84.56 90 GLY A CA 1
ATOM 626 C C . GLY A 1 90 ? -20.779 0.322 7.215 1.00 84.56 90 GLY A C 1
ATOM 627 O O . GLY A 1 90 ? -21.527 1.170 6.743 1.00 84.56 90 GLY A O 1
ATOM 628 N N . ASP A 1 91 ? -20.280 -0.703 6.513 1.00 85.06 91 ASP A N 1
ATOM 629 C CA . ASP A 1 91 ? -20.449 -0.919 5.067 1.00 85.06 91 ASP A CA 1
ATOM 630 C C . ASP A 1 91 ? -19.689 0.097 4.188 1.00 85.06 91 ASP A C 1
ATOM 632 O O . ASP A 1 91 ? -19.952 0.206 2.987 1.00 85.06 91 ASP A O 1
ATOM 636 N N . ASP A 1 92 ? -18.717 0.805 4.769 1.00 91.00 92 ASP A N 1
ATOM 637 C CA . ASP A 1 92 ? -17.848 1.728 4.044 1.00 91.00 92 ASP A CA 1
ATOM 638 C C . ASP A 1 92 ? -16.821 0.964 3.195 1.00 91.00 92 ASP A C 1
ATOM 640 O O . ASP A 1 92 ? -16.332 -0.112 3.557 1.00 91.00 92 ASP A O 1
ATOM 644 N N . ALA A 1 93 ? -16.476 1.522 2.035 1.00 93.56 93 ALA A N 1
ATOM 645 C CA . ALA A 1 93 ? -15.470 0.936 1.161 1.00 93.56 93 ALA A CA 1
ATOM 646 C C . ALA A 1 93 ? -14.066 1.320 1.642 1.00 93.56 93 ALA A C 1
ATOM 648 O O . ALA A 1 93 ? -13.720 2.503 1.681 1.00 93.56 93 ALA A O 1
ATOM 649 N N . ALA A 1 94 ? -13.245 0.319 1.946 1.00 96.25 94 ALA A N 1
ATOM 650 C CA . ALA A 1 94 ? -11.820 0.490 2.173 1.00 96.25 94 ALA A CA 1
ATOM 651 C C . ALA A 1 94 ? -11.043 0.172 0.893 1.00 96.25 94 ALA A C 1
ATOM 653 O O . ALA A 1 94 ? -11.379 -0.764 0.168 1.00 96.25 94 ALA A O 1
ATOM 654 N N . THR A 1 95 ? -9.995 0.936 0.606 1.00 97.25 95 THR A N 1
ATOM 655 C CA . THR A 1 95 ? -9.112 0.726 -0.547 1.00 97.25 95 THR A CA 1
ATOM 656 C C . THR A 1 95 ? -7.672 0.664 -0.077 1.00 97.25 95 THR A C 1
ATOM 658 O O . THR A 1 95 ? -7.242 1.528 0.682 1.00 97.25 95 THR A O 1
ATOM 661 N N . LEU A 1 96 ? -6.928 -0.325 -0.565 1.00 97.12 96 LEU A N 1
ATOM 662 C CA . LEU A 1 96 ? -5.479 -0.391 -0.439 1.00 97.12 96 LEU A CA 1
ATOM 663 C C . LEU A 1 96 ? -4.871 -0.218 -1.825 1.00 97.12 96 LEU A C 1
ATOM 665 O O . LEU A 1 96 ? -5.241 -0.932 -2.758 1.00 97.12 96 LEU A O 1
ATOM 669 N N . GLN A 1 97 ? -3.935 0.716 -1.953 1.00 96.56 97 GLN A N 1
ATOM 670 C CA . GLN A 1 97 ? -3.177 0.940 -3.175 1.00 96.56 97 GLN A CA 1
ATOM 671 C C . GLN A 1 97 ? -1.686 0.827 -2.885 1.00 96.56 97 GLN A C 1
ATOM 673 O O . GLN A 1 97 ? -1.174 1.466 -1.971 1.00 96.56 97 GLN A O 1
ATOM 678 N N . LEU A 1 98 ? -0.987 0.045 -3.701 1.00 95.19 98 LEU A N 1
ATOM 679 C CA . LEU A 1 98 ? 0.465 0.015 -3.731 1.00 95.19 98 LEU A CA 1
ATOM 680 C C . LEU A 1 98 ? 0.948 0.441 -5.110 1.00 95.19 98 LEU A C 1
ATOM 682 O O . LEU A 1 98 ? 0.506 -0.097 -6.123 1.00 95.19 98 LEU A O 1
ATOM 686 N N . THR A 1 99 ? 1.884 1.378 -5.140 1.00 92.94 99 THR A N 1
ATOM 687 C CA . THR A 1 99 ? 2.490 1.886 -6.366 1.00 92.94 99 THR A CA 1
ATOM 688 C C . THR A 1 99 ? 3.990 1.656 -6.319 1.00 92.94 99 THR A C 1
ATOM 690 O O . THR A 1 99 ? 4.624 1.925 -5.305 1.00 92.94 99 THR A O 1
ATOM 693 N N . THR A 1 100 ? 4.570 1.167 -7.411 1.00 91.75 100 THR A N 1
ATOM 694 C CA . THR A 1 100 ? 6.021 1.021 -7.551 1.00 91.75 100 THR A CA 1
ATOM 695 C C . THR A 1 100 ? 6.456 1.231 -8.996 1.00 91.75 100 THR A C 1
ATOM 697 O O . THR A 1 100 ? 5.675 1.020 -9.921 1.00 91.75 100 THR A O 1
ATOM 700 N N . VAL A 1 101 ? 7.700 1.642 -9.214 1.00 90.12 101 VAL A N 1
ATOM 701 C CA . VAL A 1 101 ? 8.322 1.575 -10.544 1.00 90.12 101 VAL A CA 1
ATOM 702 C C . VAL A 1 101 ? 8.586 0.127 -10.968 1.00 90.12 101 VAL A C 1
ATOM 704 O O . VAL A 1 101 ? 8.775 -0.769 -10.145 1.00 90.12 101 VAL A O 1
ATOM 707 N N . GLU A 1 102 ? 8.614 -0.111 -12.277 1.00 90.88 102 GLU A N 1
ATOM 708 C CA . GLU A 1 102 ? 8.968 -1.409 -12.843 1.00 90.88 102 GLU A CA 1
ATOM 709 C C . GLU A 1 102 ? 10.347 -1.879 -12.347 1.00 90.88 102 GLU A C 1
ATOM 711 O O . GLU A 1 102 ? 11.341 -1.155 -12.409 1.00 90.88 102 GLU A O 1
ATOM 716 N N . THR A 1 103 ? 10.416 -3.119 -11.864 1.00 89.44 103 THR A N 1
ATOM 717 C CA . THR A 1 103 ? 11.625 -3.701 -11.292 1.00 89.44 103 THR A CA 1
ATOM 718 C C . THR A 1 103 ? 11.657 -5.213 -11.378 1.00 89.44 103 THR A C 1
ATOM 720 O O . THR A 1 103 ? 10.665 -5.904 -11.151 1.00 89.44 103 THR A O 1
ATOM 723 N N . THR A 1 104 ? 12.849 -5.741 -11.645 1.00 86.25 104 THR A N 1
ATOM 724 C CA . THR A 1 104 ? 13.141 -7.182 -11.614 1.00 86.25 104 THR A CA 1
ATOM 725 C C . THR A 1 104 ? 14.245 -7.543 -10.626 1.00 86.25 104 THR A C 1
ATOM 727 O O . THR A 1 104 ? 14.572 -8.718 -10.480 1.00 86.25 104 THR A O 1
ATOM 730 N N . ASN A 1 105 ? 14.877 -6.547 -10.001 1.00 82.12 105 ASN A N 1
ATOM 731 C CA . ASN A 1 105 ? 16.066 -6.755 -9.169 1.00 82.12 105 ASN A CA 1
ATOM 732 C C . ASN A 1 105 ? 15.731 -6.898 -7.682 1.00 82.12 105 ASN A C 1
ATOM 734 O O . ASN A 1 105 ? 16.586 -7.337 -6.914 1.00 82.12 105 ASN A O 1
ATOM 738 N N . GLY A 1 106 ? 14.489 -6.587 -7.312 1.00 84.94 106 GLY A N 1
ATOM 739 C CA . GLY A 1 106 ? 13.983 -6.658 -5.956 1.00 84.94 106 GLY A CA 1
ATOM 740 C C . GLY A 1 106 ? 14.576 -5.588 -5.032 1.00 84.94 106 GLY A C 1
ATOM 741 O O . GLY A 1 106 ? 15.777 -5.320 -5.050 1.00 84.94 106 GLY A O 1
ATOM 742 N N . TRP A 1 107 ? 13.751 -5.002 -4.172 1.00 89.56 107 TRP A N 1
ATOM 743 C CA . TRP A 1 107 ? 14.169 -4.007 -3.189 1.00 89.56 107 TRP A CA 1
ATOM 744 C C . TRP A 1 107 ? 13.594 -4.321 -1.829 1.00 89.56 107 TRP A C 1
ATOM 746 O O . TRP A 1 107 ? 12.413 -4.630 -1.708 1.00 89.56 107 TRP A O 1
ATOM 756 N N . ARG A 1 108 ? 14.428 -4.183 -0.801 1.00 91.50 108 ARG A N 1
ATOM 757 C CA . ARG A 1 108 ? 13.972 -4.093 0.580 1.00 91.50 108 ARG A CA 1
ATOM 758 C C . ARG A 1 108 ? 14.114 -2.644 1.023 1.00 91.50 108 ARG A C 1
ATOM 760 O O . ARG A 1 108 ? 15.223 -2.118 0.995 1.00 91.50 108 ARG A O 1
ATOM 767 N N . LEU A 1 109 ? 13.001 -2.046 1.416 1.00 90.25 109 LEU A N 1
ATOM 768 C CA . LEU A 1 109 ? 12.886 -0.659 1.842 1.00 90.25 109 LEU A CA 1
ATOM 769 C C . LEU A 1 109 ? 12.489 -0.627 3.317 1.00 90.25 109 LEU A C 1
ATOM 771 O O . LEU A 1 109 ? 11.636 -1.412 3.740 1.00 90.25 109 LEU A O 1
ATOM 775 N N . ASP A 1 110 ? 13.114 0.260 4.083 1.00 91.88 110 ASP A N 1
ATOM 776 C CA . ASP A 1 110 ? 12.682 0.587 5.441 1.00 91.88 110 ASP A CA 1
ATOM 777 C C . ASP A 1 110 ? 11.665 1.735 5.370 1.00 91.88 110 ASP A C 1
ATOM 779 O O . ASP A 1 110 ? 11.810 2.638 4.547 1.00 91.88 110 ASP A O 1
ATOM 783 N N . LEU A 1 111 ? 10.638 1.703 6.222 1.00 89.44 111 LEU A N 1
ATOM 784 C CA . LEU A 1 111 ? 9.640 2.770 6.316 1.00 89.44 111 LEU A CA 1
ATOM 785 C C . LEU A 1 111 ? 10.023 3.803 7.403 1.00 89.44 111 LEU A C 1
ATOM 787 O O . LEU A 1 111 ? 10.544 3.400 8.450 1.00 89.44 111 LEU A O 1
ATOM 791 N N . PRO A 1 112 ? 9.758 5.107 7.193 1.00 87.31 112 PRO A N 1
ATOM 792 C CA . PRO A 1 112 ? 9.179 5.677 5.980 1.00 87.31 112 PRO A CA 1
ATOM 793 C C . PRO A 1 112 ? 10.209 5.702 4.850 1.00 87.31 112 PRO A C 1
ATOM 795 O O . PRO A 1 112 ? 11.382 6.017 5.069 1.00 87.31 112 PRO A O 1
ATOM 798 N N . HIS A 1 113 ? 9.769 5.383 3.636 1.00 81.75 113 HIS A N 1
ATOM 799 C CA . HIS A 1 113 ? 10.633 5.486 2.467 1.00 81.75 113 HIS A CA 1
ATOM 800 C C . HIS A 1 113 ? 10.438 6.865 1.845 1.00 81.75 113 HIS A C 1
ATOM 802 O O . HIS A 1 113 ? 9.428 7.126 1.201 1.00 81.75 113 HIS A O 1
ATOM 808 N N . VAL A 1 114 ? 11.384 7.771 2.096 1.00 69.94 114 VAL A N 1
ATOM 809 C CA . VAL A 1 114 ? 11.346 9.124 1.530 1.00 69.94 114 VAL A CA 1
ATOM 810 C C . VAL A 1 114 ? 12.012 9.097 0.166 1.00 69.94 114 VAL A C 1
ATOM 812 O O . VAL A 1 114 ? 13.218 8.873 0.051 1.00 69.94 114 VAL A O 1
ATOM 815 N N . GLU A 1 115 ? 11.220 9.356 -0.864 1.00 68.00 115 GLU A N 1
ATOM 816 C CA . GLU A 1 115 ? 11.709 9.505 -2.225 1.00 68.00 115 GLU A CA 1
ATOM 817 C C . GLU A 1 115 ? 12.580 10.759 -2.332 1.00 68.00 115 GLU A C 1
ATOM 819 O O . GLU A 1 115 ? 12.191 11.861 -1.934 1.00 68.00 115 GLU A O 1
ATOM 824 N N . GLU A 1 116 ? 13.782 10.613 -2.883 1.00 59.38 116 GLU A N 1
ATOM 825 C CA . GLU A 1 116 ? 14.577 11.777 -3.252 1.00 59.38 116 GLU A CA 1
ATOM 826 C C . GLU A 1 116 ? 14.052 12.295 -4.596 1.00 59.38 116 GLU A C 1
ATOM 828 O O . GLU A 1 116 ? 14.127 11.602 -5.608 1.00 59.38 116 GLU A O 1
ATOM 833 N N . TYR A 1 117 ? 13.479 13.502 -4.610 1.00 49.84 117 TYR A N 1
ATOM 834 C CA . TYR A 1 117 ? 12.921 14.113 -5.820 1.00 49.84 117 TYR A CA 1
ATOM 835 C C . TYR A 1 117 ? 13.936 14.082 -6.979 1.00 49.84 117 TYR A C 1
ATOM 837 O O . TYR A 1 117 ? 15.013 14.677 -6.880 1.00 49.84 117 TYR A O 1
ATOM 845 N N . GLY A 1 118 ? 13.589 13.407 -8.082 1.00 51.94 118 GLY A N 1
ATOM 846 C CA . GLY A 1 118 ? 14.464 13.217 -9.246 1.00 51.94 118 GLY A CA 1
ATOM 847 C C . GLY A 1 118 ? 15.413 12.008 -9.174 1.00 51.94 118 GLY A C 1
ATOM 848 O O . GLY A 1 118 ? 16.315 11.912 -10.006 1.00 51.94 118 GLY A O 1
ATOM 849 N N . SER A 1 119 ? 15.232 11.105 -8.203 1.00 55.91 119 SER A N 1
ATOM 850 C CA . SER A 1 119 ? 15.942 9.827 -8.076 1.00 55.91 119 SER A CA 1
ATOM 851 C C . SER A 1 119 ? 15.018 8.656 -8.430 1.00 55.91 119 SER A C 1
ATOM 853 O O . SER A 1 119 ? 14.000 8.428 -7.785 1.00 55.91 119 SER A O 1
ATOM 855 N N . GLU A 1 120 ? 15.380 7.914 -9.476 1.00 55.50 120 GLU A N 1
ATOM 856 C CA . GLU A 1 120 ? 14.566 6.860 -10.111 1.00 55.50 120 GLU A CA 1
ATOM 857 C C . GLU A 1 120 ? 14.590 5.517 -9.392 1.00 55.50 120 GLU A C 1
ATOM 859 O O . GLU A 1 120 ? 13.882 4.589 -9.780 1.00 55.50 120 GLU A O 1
ATOM 864 N N . GLU A 1 121 ? 15.480 5.347 -8.420 1.00 62.53 121 GLU A N 1
ATOM 865 C CA . GLU A 1 121 ? 15.959 3.995 -8.146 1.00 62.53 121 GLU A CA 1
ATOM 866 C C . GLU A 1 121 ? 14.972 3.160 -7.319 1.00 62.53 121 GLU A C 1
ATOM 868 O O . GLU A 1 121 ? 15.063 1.933 -7.362 1.00 62.53 121 GLU A O 1
ATOM 873 N N . THR A 1 122 ? 14.027 3.785 -6.602 1.00 71.44 122 THR A N 1
ATOM 874 C CA . THR A 1 122 ? 13.131 3.096 -5.655 1.00 71.44 122 THR A CA 1
ATOM 875 C C . THR A 1 122 ? 11.803 3.836 -5.383 1.00 71.44 122 THR A C 1
ATOM 877 O O . THR A 1 122 ? 11.430 3.996 -4.227 1.00 71.44 122 THR A O 1
ATOM 880 N N . PHE A 1 123 ? 11.049 4.292 -6.395 1.00 79.56 123 PHE A N 1
ATOM 881 C CA . PHE A 1 123 ? 9.685 4.816 -6.148 1.00 79.56 123 PHE A CA 1
ATOM 882 C C . PHE A 1 123 ? 8.782 3.693 -5.612 1.00 79.56 123 PHE A C 1
ATOM 884 O O . PHE A 1 123 ? 8.559 2.687 -6.305 1.00 79.56 123 PHE A O 1
ATOM 891 N N . VAL A 1 124 ? 8.277 3.856 -4.386 1.00 86.62 124 VAL A N 1
ATOM 892 C CA . VAL A 1 124 ? 7.335 2.937 -3.735 1.00 86.62 124 VAL A CA 1
ATOM 893 C C . VAL A 1 124 ? 6.442 3.714 -2.776 1.00 86.62 124 VAL A C 1
ATOM 895 O O . VAL A 1 124 ? 6.927 4.292 -1.808 1.00 86.62 124 VAL A O 1
ATOM 898 N N . ASN A 1 125 ? 5.130 3.626 -2.984 1.00 88.69 125 ASN A N 1
ATOM 899 C CA . ASN A 1 125 ? 4.121 4.176 -2.084 1.00 88.69 125 ASN A CA 1
ATOM 900 C C . ASN A 1 125 ? 3.089 3.091 -1.737 1.00 88.69 125 ASN A C 1
ATOM 902 O O . ASN A 1 125 ? 2.687 2.306 -2.600 1.00 88.69 125 ASN A O 1
ATOM 906 N N . LEU A 1 126 ? 2.675 3.040 -0.474 1.00 92.69 126 LEU A N 1
ATOM 907 C CA . LEU A 1 126 ? 1.574 2.216 0.013 1.00 92.69 126 LEU A CA 1
ATOM 908 C C . LEU A 1 126 ? 0.598 3.116 0.768 1.00 92.69 126 LEU A C 1
ATOM 910 O O . LEU A 1 126 ? 1.005 3.854 1.662 1.00 92.69 126 LEU A O 1
ATOM 914 N N . PHE A 1 127 ? -0.676 3.000 0.420 1.00 93.00 127 PHE A N 1
ATOM 915 C CA . PHE A 1 127 ? -1.743 3.887 0.857 1.00 93.00 127 PHE A CA 1
ATOM 916 C C . PHE A 1 127 ? -3.006 3.092 1.195 1.00 93.00 127 PHE A C 1
ATOM 918 O O . PHE A 1 127 ? -3.379 2.169 0.463 1.00 93.00 127 PHE A O 1
ATOM 925 N N . VAL A 1 128 ? -3.686 3.472 2.278 1.00 94.19 128 VAL A N 1
ATOM 926 C CA . VAL A 1 128 ? -4.982 2.928 2.694 1.00 94.19 128 VAL A CA 1
ATOM 927 C C . VAL A 1 128 ? -5.978 4.069 2.887 1.00 94.19 128 VAL A C 1
ATOM 929 O O . VAL A 1 128 ? -5.678 5.056 3.554 1.00 94.19 128 VAL A O 1
ATOM 932 N N . ALA A 1 129 ? -7.187 3.915 2.350 1.00 93.62 129 ALA A N 1
ATOM 933 C CA . ALA A 1 129 ? -8.296 4.851 2.532 1.00 93.62 129 ALA A CA 1
ATOM 934 C C . ALA A 1 129 ? -9.595 4.144 2.913 1.00 93.62 129 ALA A C 1
ATOM 936 O O . ALA A 1 129 ? -9.824 3.006 2.506 1.00 93.62 129 ALA A O 1
ATOM 937 N N . VAL A 1 130 ? -10.470 4.855 3.625 1.00 91.62 130 VAL A N 1
ATOM 938 C CA . VAL A 1 130 ? -11.851 4.454 3.932 1.00 91.62 130 VAL A CA 1
ATOM 939 C C . VAL A 1 130 ? -12.789 5.571 3.478 1.00 91.62 130 VAL A C 1
ATOM 941 O O . VAL A 1 130 ? -12.557 6.739 3.782 1.00 91.62 130 VAL A O 1
ATOM 944 N N . ASP A 1 131 ? -13.804 5.228 2.681 1.00 89.00 131 ASP A N 1
ATOM 945 C CA . ASP A 1 131 ? -14.740 6.179 2.050 1.00 89.00 131 ASP A CA 1
ATOM 946 C C . ASP A 1 131 ? -14.027 7.338 1.317 1.00 89.00 131 ASP A C 1
ATOM 948 O O . ASP A 1 131 ? -14.399 8.510 1.378 1.00 89.00 131 ASP A O 1
ATOM 952 N N . GLY A 1 132 ? -12.911 7.014 0.654 1.00 85.06 132 GLY A N 1
ATOM 953 C CA . GLY A 1 132 ? -12.086 7.980 -0.077 1.00 85.06 132 GLY A CA 1
ATOM 954 C C . GLY A 1 132 ? -11.286 8.951 0.799 1.00 85.06 132 GLY A C 1
ATOM 955 O O . GLY A 1 132 ? -10.579 9.797 0.254 1.00 85.06 132 GLY A O 1
ATOM 956 N N . THR A 1 133 ? -11.361 8.829 2.125 1.00 85.38 133 THR A N 1
ATOM 957 C CA . THR A 1 133 ? -10.509 9.564 3.063 1.00 85.38 133 THR A CA 1
ATOM 958 C C . THR A 1 133 ? -9.289 8.719 3.390 1.00 85.38 133 THR A C 1
ATOM 960 O O . THR A 1 133 ? -9.424 7.547 3.742 1.00 85.38 133 THR A O 1
ATOM 963 N N . GLU A 1 134 ? -8.099 9.301 3.259 1.00 86.06 134 GLU A N 1
ATOM 964 C CA . GLU A 1 134 ? -6.859 8.643 3.665 1.00 86.06 134 GLU A CA 1
ATOM 965 C C . GLU A 1 134 ? -6.930 8.239 5.138 1.00 86.06 134 GLU A C 1
ATOM 967 O O . GLU A 1 134 ? -7.215 9.062 6.008 1.00 86.06 134 GLU A O 1
ATOM 972 N N . LEU A 1 135 ? -6.667 6.960 5.387 1.00 85.19 135 LEU A N 1
ATOM 973 C CA . LEU A 1 135 ? -6.490 6.414 6.721 1.00 85.19 135 LEU A CA 1
ATOM 974 C C . LEU A 1 135 ? -5.014 6.470 7.111 1.00 85.19 135 LEU A C 1
ATOM 976 O O . LEU A 1 135 ? -4.693 6.920 8.206 1.00 85.19 135 LEU A O 1
ATOM 980 N N . SER A 1 136 ? -4.134 5.975 6.237 1.00 86.12 136 SER A N 1
ATOM 981 C CA . SER A 1 136 ? -2.695 5.929 6.484 1.00 86.12 136 SER A CA 1
ATOM 982 C C . SER A 1 136 ? -1.879 5.627 5.224 1.00 86.12 136 SER A C 1
ATOM 984 O O . SER A 1 136 ? -2.374 5.028 4.264 1.00 86.12 136 SER A O 1
ATOM 986 N N . SER A 1 137 ? -0.602 6.000 5.249 1.00 86.44 137 SER A N 1
ATOM 987 C CA . SER A 1 137 ? 0.359 5.799 4.167 1.00 86.44 137 SER A CA 1
ATOM 988 C C . SER A 1 137 ? 1.760 5.439 4.682 1.00 86.44 137 SER A C 1
ATOM 990 O O . SER A 1 137 ? 2.068 5.489 5.878 1.00 86.44 137 SER A O 1
ATOM 992 N N . ALA A 1 138 ? 2.629 5.013 3.765 1.00 81.25 138 ALA A N 1
ATOM 993 C CA . ALA A 1 138 ? 4.029 4.656 4.018 1.00 81.25 138 ALA A CA 1
ATOM 994 C C . ALA A 1 138 ? 4.965 5.866 4.251 1.00 81.25 138 ALA A C 1
ATOM 996 O O . ALA A 1 138 ? 6.190 5.719 4.192 1.00 81.25 138 ALA A O 1
ATOM 997 N N . GLU A 1 139 ? 4.394 7.042 4.515 1.00 83.25 139 GLU A N 1
ATOM 998 C CA . GLU A 1 139 ? 5.079 8.329 4.650 1.00 83.25 139 GLU A CA 1
ATOM 999 C C . GLU A 1 139 ? 5.372 8.679 6.121 1.00 83.25 139 GLU A C 1
ATOM 1001 O O . GLU A 1 139 ? 5.574 7.785 6.946 1.00 83.25 139 GLU A O 1
ATOM 1006 N N . GLU A 1 140 ? 5.491 9.969 6.463 1.00 83.00 140 GLU A N 1
ATOM 1007 C CA . GLU A 1 140 ? 5.903 10.423 7.795 1.00 83.00 140 GLU A CA 1
ATOM 1008 C C . GLU A 1 140 ? 5.115 9.715 8.916 1.00 83.00 140 GLU A C 1
ATOM 1010 O O . GLU A 1 140 ? 3.890 9.631 8.911 1.00 83.00 140 GLU A O 1
ATOM 1015 N N . GLY A 1 141 ? 5.842 9.160 9.891 1.00 84.44 141 GLY A N 1
ATOM 1016 C CA . GLY A 1 141 ? 5.257 8.369 10.978 1.00 84.44 141 GLY A CA 1
ATOM 1017 C C . GLY A 1 141 ? 5.151 6.865 10.701 1.00 84.44 141 GLY A C 1
ATOM 1018 O O . GLY A 1 141 ? 4.918 6.107 11.645 1.00 84.44 141 GLY A O 1
ATOM 1019 N N . ALA A 1 142 ? 5.396 6.407 9.469 1.00 91.56 142 ALA A N 1
ATOM 1020 C CA . ALA A 1 142 ? 5.464 4.983 9.161 1.00 91.56 142 ALA A CA 1
ATOM 1021 C C . ALA A 1 142 ? 6.733 4.311 9.723 1.00 91.56 142 ALA A C 1
ATOM 1023 O O . ALA A 1 142 ? 7.753 4.945 9.988 1.00 91.56 142 ALA A O 1
ATOM 1024 N N . SER A 1 143 ? 6.678 2.993 9.916 1.00 95.19 143 SER A N 1
ATOM 1025 C CA . SER A 1 143 ? 7.810 2.162 10.340 1.00 95.19 143 SER A CA 1
ATOM 1026 C C . SER A 1 143 ? 7.644 0.721 9.863 1.00 95.19 143 SER A C 1
ATOM 1028 O O . SER A 1 143 ? 6.540 0.291 9.543 1.00 95.19 143 SER A O 1
ATOM 1030 N N . GLY A 1 144 ? 8.736 -0.041 9.818 1.00 95.19 144 GLY A N 1
ATOM 1031 C CA . GLY A 1 144 ? 8.730 -1.425 9.339 1.00 95.19 144 GLY A CA 1
ATOM 1032 C C . GLY A 1 144 ? 9.462 -1.566 8.014 1.00 95.19 144 GLY A C 1
ATOM 1033 O O . GLY A 1 144 ? 10.399 -0.815 7.745 1.00 95.19 144 GLY A O 1
ATOM 1034 N N . SER A 1 145 ? 9.075 -2.554 7.208 1.00 94.81 145 SER A N 1
ATOM 1035 C CA . SER A 1 145 ? 9.745 -2.837 5.943 1.00 94.81 145 SER A CA 1
ATOM 1036 C C . SER A 1 145 ? 8.801 -3.283 4.836 1.00 94.81 145 SER A C 1
ATOM 1038 O O . SER A 1 145 ? 7.787 -3.941 5.070 1.00 94.81 145 SER A O 1
ATOM 1040 N N . LEU A 1 146 ? 9.200 -2.963 3.609 1.00 94.31 146 LEU A N 1
ATOM 1041 C CA . LEU A 1 146 ? 8.518 -3.340 2.384 1.00 94.31 146 LEU A CA 1
ATOM 1042 C C . LEU A 1 146 ? 9.530 -4.011 1.450 1.00 94.31 146 LEU A C 1
ATOM 1044 O O . LEU A 1 146 ? 10.594 -3.469 1.159 1.00 94.31 146 LEU A O 1
ATOM 1048 N N . LEU A 1 147 ? 9.221 -5.227 1.012 1.00 94.44 147 LEU A N 1
ATOM 1049 C CA . LEU A 1 147 ? 10.001 -5.981 0.039 1.00 94.44 147 LEU A CA 1
ATOM 1050 C C . LEU A 1 147 ? 9.241 -6.008 -1.286 1.00 94.44 147 LEU A C 1
ATOM 1052 O O . LEU A 1 147 ? 8.286 -6.768 -1.412 1.00 94.44 147 LEU A O 1
ATOM 1056 N N . VAL A 1 148 ? 9.674 -5.227 -2.274 1.00 94.06 148 VAL A N 1
ATOM 1057 C CA . VAL A 1 148 ? 9.195 -5.340 -3.659 1.00 94.06 148 VAL A CA 1
ATOM 1058 C C . VAL A 1 148 ? 10.077 -6.356 -4.359 1.00 94.06 148 VAL A C 1
ATOM 1060 O O . VAL A 1 148 ? 11.223 -6.051 -4.654 1.00 94.06 148 VAL A O 1
ATOM 1063 N N . ALA A 1 149 ? 9.598 -7.570 -4.601 1.00 95.06 149 ALA A N 1
ATOM 1064 C CA . ALA A 1 149 ? 10.355 -8.583 -5.337 1.00 95.06 149 ALA A CA 1
ATOM 1065 C C . ALA A 1 149 ? 10.232 -8.397 -6.857 1.00 95.06 149 ALA A C 1
ATOM 1067 O O . ALA A 1 149 ? 11.192 -8.642 -7.590 1.00 95.06 149 ALA A O 1
ATOM 1068 N N . LEU A 1 150 ? 9.064 -7.940 -7.317 1.00 94.81 150 LEU A N 1
ATOM 1069 C CA . LEU A 1 150 ? 8.744 -7.746 -8.727 1.00 94.81 150 LEU A CA 1
ATOM 1070 C C . LEU A 1 150 ? 7.747 -6.597 -8.892 1.00 94.81 150 LEU A C 1
ATOM 1072 O O . LEU A 1 150 ? 6.749 -6.539 -8.180 1.00 94.81 150 LEU A O 1
ATOM 1076 N N . GLY A 1 151 ? 7.974 -5.760 -9.897 1.00 94.94 151 GLY A N 1
ATOM 1077 C CA . GLY A 1 151 ? 6.963 -4.908 -10.516 1.00 94.94 151 GLY A CA 1
ATOM 1078 C C . GLY A 1 151 ? 7.164 -4.987 -12.024 1.00 94.94 151 GLY A C 1
ATOM 1079 O O . GLY A 1 151 ? 8.277 -4.788 -12.497 1.00 94.94 151 GLY A O 1
ATOM 1080 N N . ARG A 1 152 ? 6.138 -5.339 -12.795 1.00 95.69 152 ARG A N 1
ATOM 1081 C CA . ARG A 1 152 ? 6.267 -5.598 -14.234 1.00 95.69 152 ARG A CA 1
ATOM 1082 C C . ARG A 1 152 ? 5.056 -5.087 -14.994 1.00 95.69 152 ARG A C 1
ATOM 1084 O O . ARG A 1 152 ? 3.939 -5.330 -14.555 1.00 95.69 152 ARG A O 1
ATOM 1091 N N . CYS A 1 153 ? 5.270 -4.493 -16.167 1.00 95.38 153 CYS A N 1
ATOM 1092 C CA . CYS A 1 153 ? 4.191 -4.114 -17.080 1.00 95.38 153 CYS A CA 1
ATOM 1093 C C . CYS A 1 153 ? 4.006 -5.071 -18.263 1.00 95.38 153 CYS A C 1
ATOM 1095 O O . CYS A 1 153 ? 2.872 -5.331 -18.659 1.00 95.38 153 CYS A O 1
ATOM 1097 N N . ASP A 1 154 ? 5.089 -5.650 -18.790 1.00 93.94 154 ASP A N 1
ATOM 1098 C CA . ASP A 1 154 ? 5.041 -6.535 -19.964 1.00 93.94 154 ASP A CA 1
ATOM 1099 C C . ASP A 1 154 ? 5.444 -7.987 -19.664 1.00 93.94 154 ASP A C 1
ATOM 1101 O O . ASP A 1 154 ? 6.314 -8.228 -18.830 1.00 93.94 154 ASP A O 1
ATOM 1105 N N . PRO A 1 155 ? 4.930 -8.984 -20.411 1.00 92.50 155 PRO A N 1
ATOM 1106 C CA . PRO A 1 155 ? 3.807 -8.895 -21.356 1.00 92.50 155 PRO A CA 1
ATOM 1107 C C . PRO A 1 155 ? 2.438 -8.861 -20.654 1.00 92.50 155 PRO A C 1
ATOM 1109 O O . PRO A 1 155 ? 1.431 -8.565 -21.291 1.00 92.50 155 PRO A O 1
ATOM 1112 N N . THR A 1 156 ? 2.418 -9.179 -19.360 1.00 94.25 156 THR A N 1
ATOM 1113 C CA . THR A 1 156 ? 1.253 -9.104 -18.478 1.00 94.25 156 THR A CA 1
ATOM 1114 C C . THR A 1 156 ? 1.672 -8.329 -17.230 1.00 94.25 156 THR A C 1
ATOM 1116 O O . THR A 1 156 ? 2.707 -8.695 -16.643 1.00 94.25 156 THR A O 1
ATOM 1119 N N . PRO A 1 157 ? 0.901 -7.307 -16.814 1.00 96.44 157 PRO A N 1
ATOM 1120 C CA . PRO A 1 157 ? 1.147 -6.599 -15.570 1.00 96.44 157 PRO A CA 1
ATOM 1121 C C . PRO A 1 157 ? 1.200 -7.558 -14.383 1.00 96.44 157 PRO A C 1
ATOM 1123 O O . PRO A 1 157 ? 0.385 -8.472 -14.284 1.00 96.44 157 PRO A O 1
ATOM 1126 N N . GLY A 1 158 ? 2.178 -7.372 -13.505 1.00 96.69 158 GLY A N 1
ATOM 1127 C CA . GLY A 1 158 ? 2.369 -8.234 -12.349 1.00 96.69 158 GLY A CA 1
ATOM 1128 C C . GLY A 1 158 ? 3.179 -7.555 -11.260 1.00 96.69 158 GLY A C 1
ATOM 1129 O O . GLY A 1 158 ? 3.965 -6.643 -11.521 1.00 96.69 158 GLY A O 1
ATOM 1130 N N . ILE A 1 159 ? 2.971 -8.005 -10.030 1.00 95.75 159 ILE A N 1
ATOM 1131 C CA . ILE A 1 159 ? 3.597 -7.447 -8.846 1.00 95.75 159 ILE A CA 1
ATOM 1132 C C . ILE A 1 159 ? 3.766 -8.518 -7.765 1.00 95.75 159 ILE A C 1
ATOM 1134 O O . ILE A 1 159 ? 2.884 -9.350 -7.537 1.00 95.75 159 ILE A O 1
ATOM 1138 N N . GLU A 1 160 ? 4.903 -8.483 -7.079 1.00 96.44 160 GLU A N 1
ATOM 1139 C CA . GLU A 1 160 ? 5.172 -9.307 -5.905 1.00 96.44 160 GLU A CA 1
ATOM 1140 C C . GLU A 1 160 ? 5.730 -8.422 -4.797 1.00 96.44 160 GLU A C 1
ATOM 1142 O O . GLU A 1 160 ? 6.843 -7.903 -4.907 1.00 96.44 160 GLU A O 1
ATOM 1147 N N . VAL A 1 161 ? 4.955 -8.251 -3.726 1.00 95.50 161 VAL A N 1
ATOM 1148 C CA . VAL A 1 161 ? 5.329 -7.424 -2.576 1.00 95.50 161 VAL A CA 1
ATOM 1149 C C . VAL A 1 161 ? 5.057 -8.164 -1.280 1.00 95.50 161 VAL A C 1
ATOM 1151 O O . VAL A 1 161 ? 4.036 -8.828 -1.141 1.00 95.50 161 VAL A O 1
ATOM 1154 N N . GLN A 1 162 ? 5.947 -8.010 -0.306 1.00 96.31 162 GLN A N 1
ATOM 1155 C CA . GLN A 1 162 ? 5.684 -8.322 1.092 1.00 96.31 162 GLN A CA 1
ATOM 1156 C C . GLN A 1 162 ? 5.791 -7.045 1.926 1.00 96.31 162 GLN A C 1
ATOM 1158 O O . GLN A 1 162 ? 6.747 -6.287 1.773 1.00 96.31 162 GLN A O 1
ATOM 1163 N N . VAL A 1 163 ? 4.828 -6.825 2.813 1.00 95.69 163 VAL A N 1
ATOM 1164 C CA . VAL A 1 163 ? 4.781 -5.673 3.717 1.00 95.69 163 VAL A CA 1
ATOM 1165 C C . VAL A 1 163 ? 4.632 -6.154 5.155 1.00 95.69 163 VAL A C 1
ATOM 1167 O O . VAL A 1 163 ? 3.884 -7.092 5.428 1.00 95.69 163 VAL A O 1
ATOM 1170 N N . GLU A 1 164 ? 5.375 -5.523 6.057 1.00 96.44 164 GLU A N 1
ATOM 1171 C CA . GLU A 1 164 ? 5.252 -5.689 7.503 1.00 96.44 164 GLU A CA 1
ATOM 1172 C C . GLU A 1 164 ? 5.630 -4.362 8.161 1.00 96.44 164 GLU A C 1
ATOM 1174 O O . GLU A 1 164 ? 6.790 -3.942 8.102 1.00 96.44 164 GLU A O 1
ATOM 1179 N N . GLY A 1 165 ? 4.667 -3.680 8.769 1.00 95.62 165 GLY A N 1
ATOM 1180 C CA . GLY A 1 165 ? 4.939 -2.393 9.390 1.00 95.62 165 GLY A CA 1
ATOM 1181 C C . GLY A 1 165 ? 3.720 -1.696 9.964 1.00 95.62 165 GLY A C 1
ATOM 1182 O O . GLY A 1 165 ? 2.633 -2.257 10.055 1.00 95.62 165 GLY A O 1
ATOM 1183 N N . THR A 1 166 ? 3.930 -0.444 10.337 1.00 96.44 166 THR A N 1
ATOM 1184 C CA . THR A 1 166 ? 2.890 0.489 10.755 1.00 96.44 166 THR A CA 1
ATOM 1185 C C . THR A 1 166 ? 2.921 1.671 9.802 1.00 96.44 166 THR A C 1
ATOM 1187 O O . THR A 1 166 ? 3.978 2.266 9.615 1.00 96.44 166 THR A O 1
ATOM 1190 N N . LEU A 1 167 ? 1.783 2.000 9.206 1.00 94.38 167 LEU A N 1
ATOM 1191 C CA . LEU A 1 167 ? 1.573 3.192 8.393 1.00 94.38 167 LEU A CA 1
ATOM 1192 C C . LEU A 1 167 ? 1.139 4.359 9.286 1.00 94.38 167 LEU A C 1
ATOM 1194 O O . LEU A 1 167 ? 0.385 4.154 10.246 1.00 94.38 167 LEU A O 1
ATOM 1198 N N . GLY A 1 168 ? 1.627 5.558 8.971 1.00 90.06 168 GLY A N 1
ATOM 1199 C CA . GLY A 1 168 ? 1.254 6.809 9.635 1.00 90.06 168 GLY A CA 1
ATOM 1200 C C . GLY A 1 168 ? 0.152 7.545 8.874 1.00 90.06 168 GLY A C 1
ATOM 1201 O O . GLY A 1 168 ? -0.147 7.194 7.739 1.00 90.06 168 GLY A O 1
ATOM 1202 N N . SER A 1 169 ? -0.451 8.555 9.493 1.00 86.69 169 SER A N 1
ATOM 1203 C CA . SER A 1 169 ? -1.391 9.480 8.852 1.00 86.69 169 SER A CA 1
ATOM 1204 C C . SER A 1 169 ? -0.820 10.891 8.923 1.00 86.69 169 SER A C 1
ATOM 1206 O O . SER A 1 169 ? -0.419 11.346 9.991 1.00 86.69 169 SER A O 1
ATOM 1208 N N . GLU A 1 170 ? -0.814 11.620 7.807 1.00 81.62 170 GLU A N 1
ATOM 1209 C CA . GLU A 1 170 ? -0.472 13.050 7.830 1.00 81.62 170 GLU A CA 1
ATOM 1210 C C . GLU A 1 170 ? -1.607 13.910 8.419 1.00 81.62 170 GLU A C 1
ATOM 1212 O O . GLU A 1 170 ? -1.407 15.063 8.810 1.00 81.62 170 GLU A O 1
ATOM 1217 N N . ASN A 1 171 ? -2.822 13.356 8.474 1.00 81.94 171 ASN A N 1
ATOM 1218 C CA . ASN A 1 171 ? -4.047 14.084 8.797 1.00 81.94 171 ASN A CA 1
ATOM 1219 C C . ASN A 1 171 ? -4.549 13.830 10.228 1.00 81.94 171 ASN A C 1
ATOM 1221 O O . ASN A 1 171 ? -5.438 14.546 10.703 1.00 81.94 171 ASN A O 1
ATOM 1225 N N . SER A 1 172 ? -4.005 12.829 10.923 1.00 82.69 172 SER A N 1
ATOM 1226 C CA . SER A 1 172 ? -4.381 12.464 12.290 1.00 82.69 172 SER A CA 1
ATOM 1227 C C . SER A 1 172 ? -3.242 11.753 13.030 1.00 82.69 172 SER A C 1
ATOM 1229 O O . SER A 1 172 ? -2.234 11.390 12.439 1.00 82.69 172 SER A O 1
ATOM 1231 N N . ASP A 1 173 ? -3.412 11.531 14.336 1.00 84.12 173 ASP A N 1
ATOM 1232 C CA . ASP A 1 173 ? -2.504 10.681 15.127 1.00 84.12 173 ASP A CA 1
ATOM 1233 C C . ASP A 1 173 ? -2.796 9.174 14.924 1.00 84.12 173 ASP A C 1
ATOM 1235 O O . ASP A 1 173 ? -2.261 8.330 15.651 1.00 84.12 173 ASP A O 1
ATOM 1239 N N . ASP A 1 174 ? -3.682 8.826 13.983 1.00 87.56 174 ASP A N 1
ATOM 1240 C CA . ASP A 1 174 ? -4.043 7.441 13.715 1.00 87.56 174 ASP A CA 1
ATOM 1241 C C . ASP A 1 174 ? -2.924 6.724 12.962 1.00 87.56 174 ASP A C 1
ATOM 1243 O O . ASP A 1 174 ? -2.177 7.284 12.160 1.00 87.56 174 ASP A O 1
ATOM 1247 N N . THR A 1 175 ? -2.835 5.430 13.227 1.00 92.31 175 THR A N 1
ATOM 1248 C CA . THR A 1 175 ? -1.922 4.506 12.563 1.00 92.31 175 THR A CA 1
ATOM 1249 C C . THR A 1 175 ? -2.671 3.267 12.093 1.00 92.31 175 THR A C 1
ATOM 1251 O O . THR A 1 175 ? -3.760 2.945 12.588 1.00 92.31 175 THR A O 1
ATOM 1254 N N . ALA A 1 176 ? -2.073 2.536 11.157 1.00 94.50 176 ALA A N 1
ATOM 1255 C CA . ALA A 1 176 ? -2.547 1.207 10.801 1.00 94.50 176 ALA A CA 1
ATOM 1256 C C . ALA A 1 176 ? -1.382 0.223 10.719 1.00 94.50 176 ALA A C 1
ATOM 1258 O O . ALA A 1 176 ? -0.390 0.489 10.045 1.00 94.50 176 ALA A O 1
ATOM 1259 N N . THR A 1 177 ? -1.491 -0.920 11.389 1.00 96.88 177 THR A N 1
ATOM 1260 C CA . THR A 1 177 ? -0.544 -2.024 11.197 1.00 96.88 177 THR A CA 1
ATOM 1261 C C . THR A 1 177 ? -0.890 -2.741 9.903 1.00 96.88 177 THR A C 1
ATOM 1263 O O . THR A 1 177 ? -2.059 -2.996 9.639 1.00 96.88 177 THR A O 1
ATOM 1266 N N . VAL A 1 178 ? 0.114 -3.058 9.093 1.00 96.56 178 VAL A N 1
ATOM 1267 C CA . VAL A 1 178 ? -0.061 -3.719 7.803 1.00 96.56 178 VAL A CA 1
ATOM 1268 C C . VAL A 1 178 ? 0.872 -4.911 7.721 1.00 96.56 178 VAL A C 1
ATOM 1270 O O . VAL A 1 178 ? 2.084 -4.776 7.892 1.00 96.56 178 VAL A O 1
ATOM 1273 N N . GLU A 1 179 ? 0.303 -6.075 7.435 1.00 97.31 179 GLU A N 1
ATOM 1274 C CA . GLU A 1 179 ? 1.043 -7.320 7.274 1.00 97.31 179 GLU A CA 1
ATOM 1275 C C . GLU A 1 179 ? 0.469 -8.114 6.102 1.00 97.31 179 GLU A C 1
ATOM 1277 O O . GLU A 1 179 ? -0.742 -8.313 5.994 1.00 97.31 179 GLU A O 1
ATOM 1282 N N . GLY A 1 180 ? 1.334 -8.597 5.213 1.00 96.19 180 GLY A N 1
ATOM 1283 C CA . GLY A 1 180 ? 0.913 -9.557 4.204 1.00 96.19 180 GLY A CA 1
ATOM 1284 C C . GLY A 1 180 ? 1.760 -9.581 2.947 1.00 96.19 180 GLY A C 1
ATOM 1285 O O . GLY A 1 180 ? 2.894 -9.095 2.900 1.00 96.19 180 GLY A O 1
ATOM 1286 N N . ARG A 1 181 ? 1.197 -10.205 1.914 1.00 95.94 181 ARG A N 1
ATOM 1287 C CA . ARG A 1 181 ? 1.834 -10.406 0.617 1.00 95.94 181 ARG A CA 1
ATOM 1288 C C . ARG A 1 181 ? 0.860 -10.141 -0.522 1.00 95.94 181 ARG A C 1
ATOM 1290 O O . ARG A 1 181 ? -0.187 -10.770 -0.602 1.00 95.94 181 ARG A O 1
ATOM 1297 N N . ILE A 1 182 ? 1.284 -9.326 -1.476 1.00 95.19 182 ILE A N 1
ATOM 1298 C CA . ILE A 1 182 ? 0.638 -9.175 -2.779 1.00 95.19 182 ILE A CA 1
ATOM 1299 C C . ILE A 1 182 ? 1.402 -10.054 -3.772 1.00 95.19 182 ILE A C 1
ATOM 1301 O O . ILE A 1 182 ? 2.630 -9.992 -3.834 1.00 95.19 182 ILE A O 1
ATOM 1305 N N . SER A 1 183 ? 0.700 -10.898 -4.526 1.00 95.19 183 SER A N 1
ATOM 1306 C CA . SER A 1 183 ? 1.296 -11.716 -5.587 1.00 95.19 183 SER A CA 1
ATOM 1307 C C . SER A 1 183 ? 0.292 -11.879 -6.724 1.00 95.19 183 SER A C 1
ATOM 1309 O O . SER A 1 183 ? -0.648 -12.665 -6.626 1.00 95.19 183 SER A O 1
ATOM 1311 N N . VAL A 1 184 ? 0.488 -11.095 -7.783 1.00 92.69 184 VAL A N 1
ATOM 1312 C CA . VAL A 1 184 ? -0.346 -11.069 -8.994 1.00 92.69 184 VAL A CA 1
ATOM 1313 C C . VAL A 1 184 ? 0.591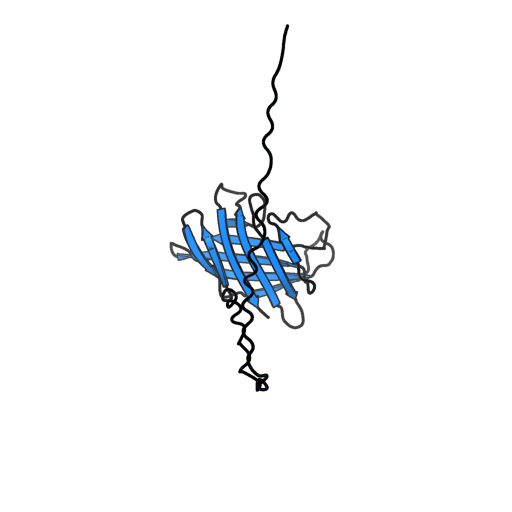 -11.137 -10.200 1.00 92.69 184 VAL A C 1
ATOM 1315 O O . VAL A 1 184 ? 1.582 -10.410 -10.228 1.00 92.69 184 VAL A O 1
ATOM 1318 N N . GLY A 1 185 ? 0.335 -12.005 -11.184 1.00 83.31 185 GLY A N 1
ATOM 1319 C CA . GLY A 1 185 ? 1.287 -12.254 -12.278 1.00 83.31 185 GLY A CA 1
ATOM 1320 C C . GLY A 1 185 ? 0.691 -12.739 -13.586 1.00 83.31 185 GLY A C 1
ATOM 1321 O O . GLY A 1 185 ? -0.459 -13.232 -13.575 1.00 83.31 185 GLY A O 1
#

Sequence (185 aa):
MRRTRAAATACALAALVLASCSDDADPEEPGPGPAAESSAPAGPAPGVVVTTTEGEELVFDDFDVTCRDSEDDQPEARIVVATATATATGDDAATLQLTTVETTNGWRLDLPHVEEYGSEETFVNLFVAVDGTELSSAEEGASGSLLVALGRCDPTPGIEVQVEGTLGSENSDDTATVEGRISVG

Radius of gyration: 25.25 Å; chains: 1; bounding box: 62×69×71 Å

pLDDT: mean 79.54, std 18.87, range [36.69, 97.56]

Secondary structure (DSSP, 8-state):
--------------------------------PPP----PPPPPPSEEEEEETT--EEEE--EEEEEEEPPTTS-S-EEEEEEEEEEPTTSPEEEEEEEEE-BSS-EEEEES----TT--TT-EEEEEEETTEEEEESSTT-EEEEEEEEEE-SSS-EEEEEEEEEEB-SSSS--EEEEEEEEE-